Protein AF-A0A0H5D4N1-F1 (afdb_monomer_lite)

Radius of gyration: 40.57 Å; chains: 1; bounding box: 77×111×77 Å

Organism: NCBI:txid481446

Foldseek 3Di:
DDDDDDDDDDDDDDDDDDDDDDDDDDDPDVVPPVVPVVVVVVVVVVVVVVVVVVCVVVVPPPVPPPPPPVVQAQEWEEAEDVVVVVLCLCVQQQVVLCVVPVHHYHYDHNPDDTQKYKDQDPAADFQKDFPPGGIHIHGPNVPRRSSVSVSVQSLDPNNQVSQQPPQVVNHRGMHGGPPPPPVPVLPAQPAAQVLLLVLCCVQPLCAAQADPVSPVNHDPVDYHLLQLVVDPCSLVCLLCVCVDPPNVLAEDEPPPDDADDPVRHRPDHHRYYYSNSSSNNSNNSSPDHHDCPDDDDPDD

Secondary structure (DSSP, 8-state):
----------------------------SSSHHHHHHHHHHHHHHHHHHHHHHHHHHS---------------SEEEEE--HHHHHTSHHHHHHHHHHHHH--EEEEE-TTS--SEEEESSS-SEEEEE-SS-EEEEE-SSTT-HHHHHHHHHHTSHHHHHHHHT--GGG----BS-------------SS-HHHHHHHHHHHTTTTS--SSTTGGGS-TTS--HHHHTTSTTHHHHHHTGGGSTTGGGTEEETTTSPPPPTTS--SSS-EEE-HHHHHHHHHHHHHSPPP---S-----

Sequence (300 aa):
MLLGYLFVFSFGAAAAGPRSRLDEDVGGFLAFRMGLVCSLLRVRIRFLAVCAAVLLLAGGIVPGGPLRAEETPRLVRLAVPQALVDTGLLAYILPRFSLKTQIRVAVVPVDEAAEARLDGTAAGTPVFSDADTTWHLDLIAPDHAGAKRLRKWLTSDVGVRAIAAFAPAGVAMFRAPEVREAEVAELSWDGDADLGYSLSRVHCGRCHAVDEAGRMNSIGSTPSFFVLRTLSDWEGRFQAFYALKPHPAFTQIADVTAPFDEARPSPIVPVEMTLEELENIMAYVALLAPADLGAPLEQK

Structure (mmCIF, N/CA/C/O backbone):
data_AF-A0A0H5D4N1-F1
#
_entry.id   AF-A0A0H5D4N1-F1
#
loop_
_atom_site.group_PDB
_atom_site.id
_atom_site.type_symbol
_atom_site.label_atom_id
_atom_site.label_alt_id
_atom_site.label_comp_id
_atom_site.label_asym_id
_atom_site.label_entity_id
_atom_site.label_seq_id
_atom_site.pdbx_PDB_ins_code
_atom_site.Cartn_x
_atom_site.Cartn_y
_atom_site.Cartn_z
_atom_site.occupancy
_atom_site.B_iso_or_equiv
_atom_site.auth_seq_id
_atom_site.auth_comp_id
_atom_site.auth_asym_id
_atom_site.auth_atom_id
_atom_site.pdbx_PDB_model_num
ATOM 1 N N . MET A 1 1 ? 49.125 67.596 -26.595 1.00 34.22 1 MET A N 1
ATOM 2 C CA . MET A 1 1 ? 48.583 68.971 -26.607 1.00 34.22 1 MET A CA 1
ATOM 3 C C . MET A 1 1 ? 47.149 68.897 -26.107 1.00 34.22 1 MET A C 1
ATOM 5 O O . MET A 1 1 ? 46.390 68.176 -26.733 1.00 34.22 1 MET A O 1
ATOM 9 N N . LEU A 1 2 ? 46.855 69.613 -25.007 1.00 34.62 2 LEU A N 1
ATOM 10 C CA . LEU A 1 2 ? 45.551 69.826 -24.337 1.00 34.62 2 LEU A CA 1
ATOM 11 C C . LEU A 1 2 ? 44.824 68.581 -23.783 1.00 34.62 2 LEU A C 1
ATOM 13 O O . LEU A 1 2 ? 44.794 67.550 -24.429 1.00 34.62 2 LEU A O 1
ATOM 17 N N . LEU A 1 3 ? 44.126 68.595 -22.647 1.00 36.22 3 LEU A N 1
ATOM 18 C CA . LEU A 1 3 ? 44.038 69.416 -21.427 1.00 36.22 3 LEU A CA 1
ATOM 19 C C . LEU A 1 3 ? 42.989 68.673 -20.564 1.00 36.22 3 LEU A C 1
ATOM 21 O O . LEU A 1 3 ? 42.064 68.102 -21.137 1.00 36.22 3 LEU A O 1
ATOM 25 N N . GLY A 1 4 ? 43.062 68.704 -19.230 1.00 34.25 4 GLY A N 1
ATOM 26 C CA . GLY A 1 4 ? 41.920 68.265 -18.408 1.00 34.25 4 GLY A CA 1
ATOM 27 C C . GLY A 1 4 ? 42.275 67.722 -17.031 1.00 34.25 4 GLY A C 1
ATOM 28 O O . GLY A 1 4 ? 42.207 66.522 -16.799 1.00 34.25 4 GLY A O 1
ATOM 29 N N . TYR A 1 5 ? 42.651 68.622 -16.124 1.00 37.28 5 TYR A N 1
ATOM 30 C CA . TYR A 1 5 ? 42.795 68.374 -14.689 1.00 37.28 5 TYR A CA 1
ATOM 31 C C . TYR A 1 5 ? 41.413 68.208 -14.030 1.00 37.28 5 TYR A C 1
ATOM 33 O O . TYR A 1 5 ? 40.544 69.059 -14.215 1.00 37.28 5 TYR A O 1
ATOM 41 N N . LEU A 1 6 ? 41.234 67.164 -13.216 1.00 34.44 6 LEU A N 1
ATOM 42 C CA . LEU A 1 6 ? 40.072 66.977 -12.342 1.00 34.44 6 LEU A CA 1
ATOM 43 C C . LEU A 1 6 ? 40.533 66.306 -11.040 1.00 34.44 6 LEU A C 1
ATOM 45 O O . LEU A 1 6 ? 40.851 65.128 -11.059 1.00 34.44 6 LEU A O 1
ATOM 49 N N . PHE A 1 7 ? 40.596 67.032 -9.925 1.00 33.91 7 PHE A N 1
ATOM 50 C CA . PHE A 1 7 ? 40.743 66.494 -8.559 1.00 33.91 7 PHE A CA 1
ATOM 51 C C . PHE A 1 7 ? 40.236 67.597 -7.600 1.00 33.91 7 PHE A C 1
ATOM 53 O O . PHE A 1 7 ? 40.493 68.765 -7.866 1.00 33.91 7 PHE A O 1
ATOM 60 N N . VAL A 1 8 ? 39.558 67.387 -6.470 1.00 34.62 8 VAL A N 1
ATOM 61 C CA . VAL A 1 8 ? 38.937 66.233 -5.801 1.00 34.62 8 VAL A CA 1
ATOM 62 C C . VAL A 1 8 ? 38.300 66.785 -4.512 1.00 34.62 8 VAL A C 1
ATOM 64 O O . VAL A 1 8 ? 38.752 67.798 -3.991 1.00 34.62 8 VAL A O 1
ATOM 67 N N . PHE A 1 9 ? 37.265 66.085 -4.042 1.00 33.22 9 PHE A N 1
ATOM 68 C CA . PHE A 1 9 ? 36.728 65.947 -2.678 1.00 33.22 9 PHE A CA 1
ATOM 69 C C . PHE A 1 9 ? 36.654 67.132 -1.700 1.00 33.22 9 PHE A C 1
ATOM 71 O O . PHE A 1 9 ? 37.636 67.740 -1.288 1.00 33.22 9 PHE A O 1
ATOM 78 N N . SER A 1 10 ? 35.442 67.278 -1.162 1.00 31.69 10 SER A N 1
ATOM 79 C CA . SER A 1 10 ? 35.124 68.010 0.056 1.00 31.69 10 SER A CA 1
ATOM 80 C C . SER A 1 10 ? 34.700 67.014 1.141 1.00 31.69 10 SER A C 1
ATOM 82 O O . SER A 1 10 ? 33.745 66.269 0.945 1.00 31.69 10 SER A O 1
ATOM 84 N N . PHE A 1 11 ? 35.413 67.001 2.266 1.00 35.41 11 PHE A N 1
ATOM 85 C CA . PHE A 1 11 ? 34.886 66.676 3.594 1.00 35.41 11 PHE A CA 1
ATOM 86 C C . PHE A 1 11 ? 35.787 67.385 4.609 1.00 35.41 11 PHE A C 1
ATOM 88 O O . PHE A 1 11 ? 36.971 67.076 4.722 1.00 35.41 11 PHE A O 1
ATOM 95 N N . GLY A 1 12 ? 35.236 68.374 5.310 1.00 32.66 12 GLY A N 1
ATOM 96 C CA . GLY A 1 12 ? 35.945 69.163 6.311 1.00 32.66 12 GLY A CA 1
ATOM 97 C C . GLY A 1 12 ? 35.068 69.374 7.537 1.00 32.66 12 GLY A C 1
ATOM 98 O O . GLY A 1 12 ? 34.046 70.048 7.465 1.00 32.66 12 GLY A O 1
ATOM 99 N N . ALA A 1 13 ? 35.487 68.774 8.648 1.00 39.44 13 ALA A N 1
ATOM 100 C CA . ALA A 1 13 ? 35.006 69.040 9.996 1.00 39.44 13 ALA A CA 1
ATOM 101 C C . ALA A 1 13 ? 35.817 70.181 10.637 1.00 39.44 13 ALA A C 1
ATOM 103 O O . ALA A 1 13 ? 37.023 70.266 10.420 1.00 39.44 13 ALA A O 1
ATOM 104 N N . ALA A 1 14 ? 35.166 71.008 11.459 1.00 37.16 14 ALA A N 1
ATOM 105 C CA . ALA A 1 14 ? 35.746 71.922 12.457 1.00 37.16 14 ALA A CA 1
ATOM 106 C C . ALA A 1 14 ? 34.579 72.581 13.228 1.00 37.16 14 ALA A C 1
ATOM 108 O O . ALA A 1 14 ? 33.511 72.751 12.653 1.00 37.16 14 ALA A O 1
ATOM 109 N N . ALA A 1 15 ? 34.647 73.050 14.473 1.00 36.97 15 ALA A N 1
ATOM 110 C CA . ALA A 1 15 ? 35.559 72.927 15.609 1.00 36.97 15 ALA A CA 1
ATOM 111 C C . ALA A 1 15 ? 34.862 73.641 16.801 1.00 36.97 15 ALA A C 1
ATOM 113 O O . ALA A 1 15 ? 33.951 74.446 16.602 1.00 36.97 15 ALA A O 1
ATOM 114 N N . ALA A 1 16 ? 35.282 73.349 18.033 1.00 38.75 16 ALA A N 1
ATOM 115 C CA . ALA A 1 16 ? 34.773 73.940 19.276 1.00 38.75 16 ALA A CA 1
ATOM 116 C C . ALA A 1 16 ? 35.411 75.312 19.612 1.00 38.75 16 ALA A C 1
ATOM 118 O O . ALA A 1 16 ? 36.533 75.590 19.194 1.00 38.75 16 ALA A O 1
ATOM 119 N N . GLY A 1 17 ? 34.738 76.124 20.443 1.00 33.53 17 GLY A N 1
ATOM 120 C CA . GLY A 1 17 ? 35.254 77.369 21.043 1.00 33.53 17 GLY A CA 1
ATOM 121 C C . GLY A 1 17 ? 34.509 77.760 22.343 1.00 33.53 17 GLY A C 1
ATOM 122 O O . GLY A 1 17 ? 33.415 77.249 22.565 1.00 33.53 17 GLY A O 1
ATOM 123 N N . PRO A 1 18 ? 35.094 78.585 23.240 1.00 45.19 18 PRO A N 1
ATOM 124 C CA . PRO A 1 18 ? 35.248 78.246 24.666 1.00 45.19 18 PRO A CA 1
ATOM 125 C C . PRO A 1 18 ? 34.334 78.986 25.671 1.00 45.19 18 PRO A C 1
ATOM 127 O O . PRO A 1 18 ? 33.622 79.929 25.344 1.00 45.19 18 PRO A O 1
ATOM 130 N N . ARG A 1 19 ? 34.391 78.530 26.936 1.00 39.38 19 ARG A N 1
ATOM 131 C CA . ARG A 1 19 ? 33.689 79.046 28.132 1.00 39.38 19 ARG A CA 1
ATOM 132 C C . ARG A 1 19 ? 34.475 80.119 28.912 1.00 39.38 19 ARG A C 1
ATOM 134 O O . ARG A 1 19 ? 35.703 80.137 28.894 1.00 39.38 1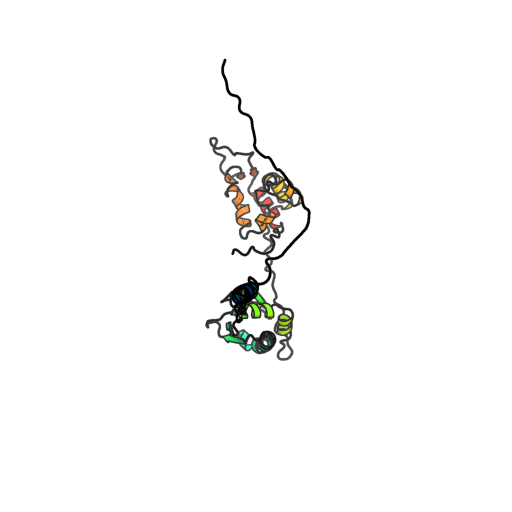9 ARG A O 1
ATOM 141 N N . SER A 1 20 ? 33.708 80.813 29.769 1.00 36.16 20 SER A N 1
ATOM 142 C CA . SER A 1 20 ? 34.037 81.724 30.895 1.00 36.16 20 SER A CA 1
ATOM 143 C C . SER A 1 20 ? 33.945 83.215 30.523 1.00 36.16 20 SER A C 1
ATOM 145 O O . SER A 1 20 ? 34.295 83.570 29.410 1.00 36.16 20 SER A O 1
ATOM 147 N N . ARG A 1 21 ? 33.431 84.139 31.350 1.00 36.34 21 ARG A N 1
ATOM 148 C CA . ARG A 1 21 ? 33.344 84.229 32.819 1.00 36.34 21 ARG A CA 1
ATOM 149 C C . ARG A 1 21 ? 32.339 85.360 33.195 1.00 36.34 21 ARG A C 1
ATOM 151 O O . ARG A 1 21 ? 32.462 86.414 32.593 1.00 36.34 21 ARG A O 1
ATOM 158 N N . LEU A 1 22 ? 31.439 85.096 34.162 1.00 36.28 22 LEU A N 1
ATOM 159 C CA . LEU A 1 22 ? 30.845 85.986 35.205 1.00 36.28 22 LEU A CA 1
ATOM 160 C C . LEU A 1 22 ? 30.238 87.337 34.756 1.00 36.28 22 LEU A C 1
ATOM 162 O O . LEU A 1 22 ? 30.932 88.164 34.186 1.00 36.28 22 LEU A O 1
ATOM 166 N N . ASP A 1 23 ? 28.923 87.535 34.860 1.00 32.16 23 ASP A N 1
ATOM 167 C CA . ASP A 1 23 ? 28.114 87.957 36.034 1.00 32.16 23 ASP A CA 1
ATOM 168 C C . ASP A 1 23 ? 27.741 89.440 35.925 1.00 32.16 23 ASP A C 1
ATOM 170 O O . ASP A 1 23 ? 28.394 90.208 35.228 1.00 32.16 23 ASP A O 1
ATOM 174 N N . GLU A 1 24 ? 26.687 89.773 36.664 1.00 38.81 24 GLU A N 1
ATOM 175 C CA . GLU A 1 24 ? 26.071 91.077 36.892 1.00 38.81 24 GLU A CA 1
ATOM 176 C C . GLU A 1 24 ? 25.114 91.593 35.805 1.00 38.81 24 GLU A C 1
ATOM 178 O O . GLU A 1 24 ? 25.418 91.655 34.620 1.00 38.81 24 GLU A O 1
ATOM 183 N N . ASP A 1 25 ? 23.948 92.136 36.120 1.00 43.59 25 ASP A N 1
ATOM 184 C CA . ASP A 1 25 ? 22.948 91.930 37.170 1.00 43.59 25 ASP A CA 1
ATOM 185 C C . ASP A 1 25 ? 21.839 92.955 36.842 1.00 43.59 25 ASP A C 1
ATOM 187 O O . ASP A 1 25 ? 22.036 93.889 36.066 1.00 43.59 25 ASP A O 1
ATOM 191 N N . VAL A 1 26 ? 20.677 92.834 37.484 1.00 44.59 26 VAL A N 1
ATOM 192 C CA . VAL A 1 26 ? 19.651 93.900 37.566 1.00 44.59 26 VAL A CA 1
ATOM 193 C C . VAL A 1 26 ? 18.763 94.114 36.323 1.00 44.59 26 VAL A C 1
ATOM 195 O O . VAL A 1 26 ? 18.692 95.177 35.715 1.00 44.59 26 VAL A O 1
ATOM 198 N N . GLY A 1 27 ? 17.943 93.108 36.020 1.00 40.53 27 GLY A N 1
ATOM 199 C CA . GLY A 1 27 ? 16.683 93.280 35.273 1.00 40.53 27 GLY A CA 1
ATOM 200 C C . GLY A 1 27 ? 15.548 92.366 35.755 1.00 40.53 27 GLY A C 1
ATOM 201 O O . GLY A 1 27 ? 14.462 92.331 35.172 1.00 40.53 27 GLY A O 1
ATOM 202 N N . GLY A 1 28 ? 15.791 91.594 36.819 1.00 50.59 28 GLY A N 1
ATOM 203 C CA . GLY A 1 28 ? 14.785 90.784 37.488 1.00 50.59 28 GLY A CA 1
ATOM 204 C C . GLY A 1 28 ? 13.869 91.683 38.304 1.00 50.59 28 GLY A C 1
ATOM 205 O O . GLY A 1 28 ? 14.340 92.372 39.190 1.00 50.59 28 GLY A O 1
ATOM 206 N N . PHE A 1 29 ? 12.583 91.712 37.960 1.00 47.38 29 PHE A N 1
ATOM 207 C CA . PHE A 1 29 ? 11.451 91.631 38.902 1.00 47.38 29 PHE A CA 1
ATOM 208 C C . PHE A 1 29 ? 10.102 91.836 38.190 1.00 47.38 29 PHE A C 1
ATOM 210 O O . PHE A 1 29 ? 9.078 91.383 38.698 1.00 47.38 29 PHE A O 1
ATOM 217 N N . LEU A 1 30 ? 10.069 92.404 36.974 1.00 47.22 30 LEU A N 1
ATOM 218 C CA . LEU A 1 30 ? 8.810 92.605 36.231 1.00 47.22 30 LEU A CA 1
ATOM 219 C C . LEU A 1 30 ? 8.430 91.471 35.259 1.00 47.22 30 LEU A C 1
ATOM 221 O O . LEU A 1 30 ? 7.252 91.299 34.955 1.00 47.22 30 LEU A O 1
ATOM 225 N N . ALA A 1 31 ? 9.375 90.632 34.824 1.00 47.53 31 ALA A N 1
ATOM 226 C CA . ALA A 1 31 ? 9.085 89.496 33.935 1.00 47.53 31 ALA A CA 1
ATOM 227 C C . ALA A 1 31 ? 8.486 88.268 34.661 1.00 47.53 31 ALA A C 1
ATOM 229 O O . ALA A 1 31 ? 7.994 87.335 34.024 1.00 47.53 31 ALA A O 1
ATOM 230 N N . PHE A 1 32 ? 8.488 88.258 35.999 1.00 48.56 32 PHE A N 1
ATOM 231 C CA . PHE A 1 32 ? 8.177 87.062 36.789 1.00 48.56 32 PHE A CA 1
ATOM 232 C C . PHE A 1 32 ? 6.669 86.804 36.983 1.00 48.56 32 PHE A C 1
ATOM 234 O O . PHE A 1 32 ? 6.262 85.663 37.193 1.00 48.56 32 PHE A O 1
ATOM 241 N N . ARG A 1 33 ? 5.798 87.819 36.848 1.00 50.44 33 ARG A N 1
ATOM 242 C CA . ARG A 1 33 ? 4.342 87.647 37.067 1.00 50.44 33 ARG A CA 1
ATOM 243 C C . ARG A 1 33 ? 3.530 87.259 35.820 1.00 50.44 33 ARG A C 1
ATOM 245 O O . ARG A 1 33 ? 2.409 86.789 35.980 1.00 50.44 33 ARG A O 1
ATOM 252 N N . MET A 1 34 ? 4.095 87.349 34.609 1.00 46.28 34 MET A N 1
ATOM 253 C CA . MET A 1 34 ? 3.446 86.897 33.358 1.00 46.28 34 MET A CA 1
ATOM 254 C C . MET A 1 34 ? 3.831 85.450 32.962 1.00 46.28 34 MET A C 1
ATOM 256 O O . MET A 1 34 ? 3.113 84.788 32.214 1.00 46.28 34 MET A O 1
ATOM 260 N N . GLY A 1 35 ? 4.943 84.919 33.491 1.00 50.44 35 GLY A N 1
ATOM 261 C CA . GLY A 1 35 ? 5.436 83.568 33.180 1.00 50.44 35 GLY A CA 1
ATOM 262 C C . GLY A 1 35 ? 4.648 82.425 33.836 1.00 50.44 35 GLY A C 1
ATOM 263 O O . GLY A 1 35 ? 4.548 81.338 33.264 1.00 50.44 35 GLY A O 1
ATOM 264 N N . LEU A 1 36 ? 4.034 82.657 35.002 1.00 49.75 36 LEU A N 1
ATOM 265 C CA . LEU A 1 36 ? 3.363 81.592 35.760 1.00 49.75 36 LEU A CA 1
ATOM 266 C C . LEU A 1 36 ? 2.030 81.154 35.119 1.00 49.75 36 LEU A C 1
ATOM 268 O O . LEU A 1 36 ? 1.717 79.965 35.083 1.00 49.75 36 LEU A O 1
ATOM 272 N N . VAL A 1 37 ? 1.276 82.093 34.537 1.00 53.41 37 VAL A N 1
ATOM 273 C CA . VAL A 1 37 ? -0.031 81.810 33.909 1.00 53.41 37 VAL A CA 1
ATOM 274 C C . VAL A 1 37 ? 0.132 81.112 32.549 1.00 53.41 37 VAL A C 1
ATOM 276 O O . VAL A 1 37 ? -0.641 80.216 32.215 1.00 53.41 37 VAL A O 1
ATOM 279 N N . CYS A 1 38 ? 1.193 81.423 31.794 1.00 46.31 38 CYS A N 1
ATOM 280 C CA . CYS A 1 38 ? 1.492 80.756 30.519 1.00 46.31 38 CYS A CA 1
ATOM 281 C C . CYS A 1 38 ? 2.129 79.356 30.711 1.00 46.31 38 CYS A C 1
ATOM 283 O O . CYS A 1 38 ? 1.959 78.468 29.872 1.00 46.31 38 CYS A O 1
ATOM 285 N N . SER A 1 39 ? 2.818 79.127 31.839 1.00 51.75 39 SER A N 1
ATOM 286 C CA . SER A 1 39 ? 3.405 77.827 32.204 1.00 51.75 39 SER A CA 1
ATOM 287 C C . SER A 1 39 ? 2.336 76.786 32.573 1.00 51.75 39 SER A C 1
ATOM 289 O O . SER A 1 39 ? 2.383 75.648 32.104 1.00 51.75 39 SER A O 1
ATOM 291 N N . LEU A 1 40 ? 1.290 77.183 33.306 1.00 49.00 40 LEU A N 1
ATOM 292 C CA . LEU A 1 40 ? 0.219 76.267 33.726 1.00 49.00 40 LEU A CA 1
ATOM 293 C C . LEU A 1 40 ? -0.682 75.797 32.565 1.00 49.00 40 LEU A C 1
ATOM 295 O O . LEU A 1 40 ? -1.187 74.672 32.600 1.00 49.00 40 LEU A O 1
ATOM 299 N N . LEU A 1 41 ? -0.828 76.596 31.500 1.00 51.66 41 LEU A N 1
ATOM 300 C CA . LEU A 1 41 ? -1.574 76.193 30.299 1.00 51.66 41 LEU A CA 1
ATOM 301 C C . LEU A 1 41 ? -0.780 75.202 29.421 1.00 51.66 41 LEU A C 1
ATOM 303 O O . LEU A 1 41 ? -1.347 74.251 28.884 1.00 51.66 41 LEU A O 1
ATOM 307 N N . ARG A 1 42 ? 0.549 75.368 29.322 1.00 51.06 42 ARG A N 1
ATOM 308 C CA . ARG A 1 42 ? 1.432 74.466 28.555 1.00 51.06 42 ARG A CA 1
ATOM 309 C C . ARG A 1 42 ? 1.648 73.113 29.240 1.00 51.06 42 ARG A C 1
ATOM 311 O O . ARG A 1 42 ? 1.807 72.111 28.546 1.00 51.06 42 ARG A O 1
ATOM 318 N N . VAL A 1 43 ? 1.612 73.058 30.575 1.00 51.25 43 VAL A N 1
ATOM 319 C CA . VAL A 1 43 ? 1.705 71.796 31.335 1.00 51.25 43 VAL A CA 1
ATOM 320 C C . VAL A 1 43 ? 0.439 70.950 31.168 1.00 51.25 43 VAL A C 1
ATOM 322 O O . VAL A 1 43 ? 0.552 69.749 30.940 1.00 51.25 43 VAL A O 1
ATOM 325 N N . ARG A 1 44 ? -0.761 71.554 31.174 1.00 51.88 44 ARG A N 1
ATOM 326 C CA . ARG A 1 44 ? -2.024 70.813 30.973 1.00 51.88 44 ARG A CA 1
ATOM 327 C C . ARG A 1 44 ? -2.169 70.226 29.563 1.00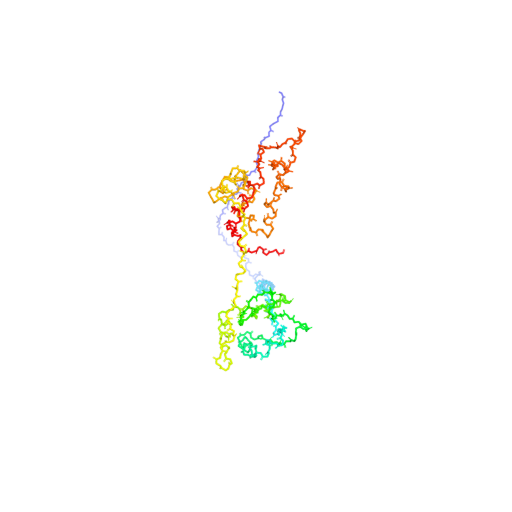 51.88 44 ARG A C 1
ATOM 329 O O . ARG A 1 44 ? -2.611 69.090 29.433 1.00 51.88 44 ARG A O 1
ATOM 336 N N . ILE A 1 45 ? -1.732 70.943 28.523 1.00 52.69 45 ILE A N 1
ATOM 337 C CA . ILE A 1 45 ? -1.773 70.455 27.129 1.00 52.69 45 ILE A CA 1
ATOM 338 C C . ILE A 1 45 ? -0.744 69.331 26.895 1.00 52.69 45 ILE A C 1
ATOM 340 O O . ILE A 1 45 ? -1.031 68.368 26.187 1.00 52.69 45 ILE A O 1
ATOM 344 N N . ARG A 1 46 ? 0.429 69.393 27.544 1.00 50.31 46 ARG A N 1
ATOM 345 C CA . ARG A 1 46 ? 1.434 68.316 27.494 1.00 50.31 46 ARG A CA 1
ATOM 346 C C . ARG A 1 46 ? 1.026 67.077 28.298 1.00 50.31 46 ARG A C 1
ATOM 348 O O . ARG A 1 46 ? 1.302 65.973 27.849 1.00 50.31 46 ARG A O 1
ATOM 355 N N . PHE A 1 47 ? 0.319 67.230 29.421 1.00 47.50 47 PHE A N 1
ATOM 356 C CA . PHE A 1 47 ? -0.216 66.091 30.181 1.00 47.50 47 PHE A CA 1
ATOM 357 C C . PHE A 1 47 ? -1.323 65.349 29.413 1.00 47.50 47 PHE A C 1
ATOM 359 O O . PHE A 1 47 ? -1.316 64.124 29.371 1.00 47.50 47 PHE A O 1
ATOM 366 N N . LEU A 1 48 ? -2.218 66.073 28.728 1.00 50.78 48 LEU A N 1
ATOM 367 C CA . LEU A 1 48 ? -3.253 65.472 27.872 1.00 50.78 48 LEU A CA 1
ATOM 368 C C . LEU A 1 48 ? -2.661 64.713 26.668 1.00 50.78 48 LEU A C 1
ATOM 370 O O . LEU A 1 48 ? -3.139 63.629 26.340 1.00 50.78 48 LEU A O 1
ATOM 374 N N . ALA A 1 49 ? -1.586 65.223 26.057 1.00 50.31 49 ALA A N 1
ATOM 375 C CA . ALA A 1 49 ? -0.894 64.540 24.959 1.00 50.31 49 ALA A CA 1
ATOM 376 C C . ALA A 1 49 ? -0.085 63.308 25.420 1.00 50.31 49 ALA A C 1
ATOM 378 O O . ALA A 1 49 ? -0.042 62.303 24.713 1.00 50.31 49 ALA A O 1
ATOM 379 N N . VAL A 1 50 ? 0.515 63.345 26.617 1.00 50.84 50 VAL A N 1
ATOM 380 C CA . VAL A 1 50 ? 1.239 62.195 27.194 1.00 50.84 50 VAL A CA 1
ATOM 381 C C . VAL A 1 50 ? 0.272 61.112 27.686 1.00 50.84 50 VAL A C 1
ATOM 383 O O . VAL A 1 50 ? 0.547 59.933 27.484 1.00 50.84 50 VAL A O 1
ATOM 386 N N . CYS A 1 51 ? -0.901 61.465 28.224 1.00 47.34 51 CYS A N 1
ATOM 387 C CA . CYS A 1 51 ? -1.940 60.479 28.537 1.00 47.34 51 CYS A CA 1
ATOM 388 C C . CYS A 1 51 ? -2.492 59.799 27.271 1.00 47.34 51 CYS A C 1
ATOM 390 O O . CYS A 1 51 ? -2.680 58.586 27.286 1.00 47.34 51 CYS A O 1
ATOM 392 N N . ALA A 1 52 ? -2.674 60.526 26.161 1.00 48.03 52 ALA A N 1
ATOM 393 C CA . ALA A 1 52 ? -3.089 59.931 24.886 1.00 48.03 52 ALA A CA 1
ATOM 394 C C . ALA A 1 52 ? -2.011 59.009 24.275 1.00 48.03 52 ALA A C 1
ATOM 396 O O . ALA A 1 52 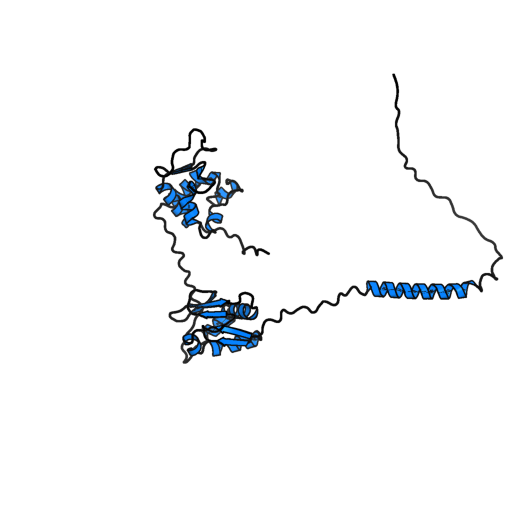? -2.343 57.957 23.735 1.00 48.03 52 ALA A O 1
ATOM 397 N N . ALA A 1 53 ? -0.722 59.341 24.414 1.00 48.50 53 ALA A N 1
ATOM 398 C CA . ALA A 1 53 ? 0.379 58.510 23.914 1.00 48.50 53 ALA A CA 1
ATOM 399 C C . ALA A 1 53 ? 0.673 57.276 24.795 1.00 48.50 53 ALA A C 1
ATOM 401 O O . ALA A 1 53 ? 1.012 56.220 24.267 1.00 48.50 53 ALA A O 1
ATOM 402 N N . VAL A 1 54 ? 0.488 57.358 26.118 1.00 48.81 54 VAL A N 1
ATOM 403 C CA . VAL A 1 54 ? 0.617 56.196 27.023 1.00 48.81 54 VAL A CA 1
ATOM 404 C C . VAL A 1 54 ? -0.598 55.263 26.916 1.00 48.81 54 VAL A C 1
ATOM 406 O O . VAL A 1 54 ? -0.433 54.048 26.985 1.00 48.81 54 VAL A O 1
ATOM 409 N N . LEU A 1 55 ? -1.797 55.783 26.624 1.00 46.62 55 LEU A N 1
ATOM 410 C CA . LEU A 1 55 ? -2.967 54.955 26.288 1.00 46.62 55 LEU A CA 1
ATOM 411 C C . LEU A 1 55 ? -2.846 54.260 24.916 1.00 46.62 55 LEU A C 1
ATOM 413 O O . LEU A 1 55 ? -3.411 53.186 24.736 1.00 46.62 55 LEU A O 1
ATOM 417 N N . LEU A 1 56 ? -2.063 54.806 23.979 1.00 48.69 56 LEU A N 1
ATOM 418 C CA . LEU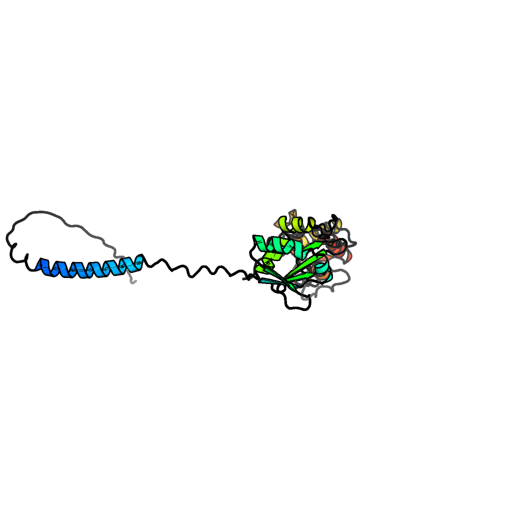 A 1 56 ? -1.784 54.184 22.673 1.00 48.69 56 LEU A CA 1
ATOM 419 C C . LEU A 1 56 ? -0.596 53.199 22.683 1.00 48.69 56 LEU A C 1
ATOM 421 O O . LEU A 1 56 ? -0.504 52.368 21.786 1.00 48.69 56 LEU A O 1
ATOM 425 N N . LEU A 1 57 ? 0.266 53.221 23.708 1.00 49.09 57 LEU A N 1
ATOM 426 C CA . LEU A 1 57 ? 1.361 52.249 23.901 1.00 49.09 57 LEU A CA 1
ATOM 427 C C . LEU A 1 57 ? 1.067 51.177 24.971 1.00 49.09 57 LEU A C 1
ATOM 429 O O . LEU A 1 57 ? 1.755 50.161 25.010 1.00 49.09 57 LEU A O 1
ATOM 433 N N . ALA A 1 58 ? 0.009 51.339 25.773 1.00 48.06 58 ALA A N 1
ATOM 434 C CA . ALA A 1 58 ? -0.581 50.273 26.596 1.00 48.06 58 ALA A CA 1
ATOM 435 C C . ALA A 1 58 ? -1.787 49.573 25.919 1.00 48.06 58 ALA A C 1
ATOM 437 O O . ALA A 1 58 ? -2.318 48.602 26.451 1.00 48.06 58 ALA A O 1
ATOM 438 N N . GLY A 1 59 ? -2.205 50.035 24.732 1.00 45.19 59 GLY A N 1
ATOM 439 C CA . GLY A 1 59 ? -3.329 49.495 23.950 1.00 45.19 59 GLY A CA 1
ATOM 440 C C . GLY A 1 59 ? -2.977 48.351 22.987 1.00 45.19 59 GLY A C 1
ATOM 441 O O . GLY A 1 59 ? -3.805 47.971 22.167 1.00 45.19 59 GLY A O 1
ATOM 442 N N . GLY A 1 60 ? -1.760 47.803 23.068 1.00 42.62 60 GLY A N 1
ATOM 443 C CA . GLY A 1 60 ? -1.283 46.698 22.225 1.00 42.62 60 GLY A CA 1
ATOM 444 C C . GLY A 1 60 ? -1.681 45.296 22.696 1.00 42.62 60 GLY A C 1
ATOM 445 O O . GLY A 1 60 ? -1.233 44.314 22.109 1.00 42.62 60 GLY A O 1
ATOM 446 N N . ILE A 1 61 ? -2.519 45.171 23.729 1.00 51.53 61 ILE A N 1
ATOM 447 C CA . ILE A 1 61 ? -3.239 43.919 23.968 1.00 51.53 61 ILE A CA 1
ATOM 448 C C . ILE A 1 61 ? -4.377 43.914 22.956 1.00 51.53 61 ILE A C 1
ATOM 450 O O . ILE A 1 61 ? -5.475 44.391 23.233 1.00 51.53 61 ILE A O 1
ATOM 454 N N . VAL A 1 62 ? -4.097 43.389 21.762 1.00 48.19 62 VAL A N 1
ATOM 455 C CA . VAL A 1 62 ? -5.148 42.812 20.924 1.00 48.19 62 VAL A CA 1
ATOM 456 C C . VAL A 1 62 ? -5.933 41.908 21.874 1.00 48.19 62 VAL A C 1
ATOM 458 O O . VAL A 1 62 ? -5.324 40.973 22.406 1.00 48.19 62 VAL A O 1
ATOM 461 N N . PRO A 1 63 ? -7.216 42.185 22.191 1.00 49.94 63 PRO A N 1
ATOM 462 C CA . PRO A 1 63 ? -8.011 41.203 22.898 1.00 49.94 63 PRO A CA 1
ATOM 463 C C . PRO A 1 63 ? -7.928 39.981 22.007 1.00 49.94 63 PRO A C 1
ATOM 465 O O . PRO A 1 63 ? -8.357 40.049 20.853 1.00 49.94 63 PRO A O 1
ATOM 468 N N . GLY A 1 64 ? -7.253 38.934 22.493 1.00 44.94 64 GLY A N 1
ATOM 469 C CA . GLY A 1 64 ? -7.204 37.664 21.804 1.00 44.94 64 GLY A CA 1
ATOM 470 C C . GLY A 1 64 ? -8.638 37.390 21.412 1.00 44.94 64 GLY A C 1
ATOM 471 O O . GLY A 1 64 ? -9.492 37.232 22.290 1.00 44.94 64 GLY A O 1
ATOM 472 N N . GLY A 1 65 ? -8.918 37.460 20.104 1.00 44.28 65 GLY A N 1
ATOM 473 C CA . GLY A 1 65 ? -10.195 37.006 19.583 1.00 44.28 65 GLY A CA 1
ATOM 474 C C . GLY A 1 65 ? -10.426 35.655 20.239 1.00 44.28 65 GLY A C 1
ATOM 475 O O . GLY A 1 65 ? -9.429 34.945 20.432 1.00 44.28 65 GLY A O 1
ATOM 476 N N . PRO A 1 66 ? -11.659 35.354 20.694 1.00 46.41 66 PRO A N 1
ATOM 477 C CA . PRO A 1 66 ? -11.910 34.149 21.467 1.00 46.41 66 PRO A CA 1
ATOM 478 C C . PRO A 1 66 ? -11.153 33.041 20.766 1.00 46.41 66 PRO A C 1
ATOM 480 O O . PRO A 1 66 ? -11.359 32.860 19.562 1.00 46.41 66 PRO A O 1
ATOM 483 N N . LEU A 1 67 ? -10.196 32.418 21.472 1.00 43.38 67 LEU A N 1
ATOM 484 C CA . LEU A 1 67 ? -9.619 31.167 21.018 1.00 43.38 67 LEU A CA 1
ATOM 485 C C . LEU A 1 67 ? -10.851 30.369 20.648 1.00 43.38 67 LEU A C 1
ATOM 487 O O . LEU A 1 67 ? -11.648 30.023 21.525 1.00 43.38 67 LEU A O 1
ATOM 491 N N . ARG A 1 68 ? -11.095 30.212 19.346 1.00 43.25 68 ARG A N 1
ATOM 492 C CA . ARG A 1 68 ? -12.110 29.298 18.890 1.00 43.25 68 ARG A CA 1
ATOM 493 C C . ARG A 1 68 ? -11.497 27.976 19.275 1.00 43.25 68 ARG A C 1
ATOM 495 O O . ARG A 1 68 ? -10.682 27.417 18.554 1.00 43.25 68 ARG A O 1
ATOM 502 N N . ALA A 1 69 ? -11.813 27.539 20.493 1.00 44.41 69 ALA A N 1
ATOM 503 C CA . ALA A 1 69 ? -11.992 26.140 20.739 1.00 44.41 69 ALA A CA 1
ATOM 504 C C . ALA A 1 69 ? -12.920 25.730 19.603 1.00 44.41 69 ALA A C 1
ATOM 506 O O . ALA A 1 69 ? -14.092 26.100 19.609 1.00 44.41 69 ALA A O 1
ATOM 507 N N . GLU A 1 70 ? -12.336 25.148 18.556 1.00 52.03 70 GLU A N 1
ATOM 508 C CA . GLU A 1 70 ? -13.040 24.295 17.617 1.00 52.03 70 GLU A CA 1
ATOM 509 C C . GLU A 1 70 ? -13.964 23.464 18.496 1.00 52.03 70 GLU A C 1
ATOM 511 O O . GLU A 1 70 ? -13.496 22.620 19.274 1.00 52.03 70 GLU A O 1
ATOM 516 N N . GLU A 1 71 ? -15.245 23.838 18.524 1.00 57.16 71 GLU A N 1
ATOM 517 C CA . GLU A 1 71 ? -16.212 23.166 19.364 1.00 57.16 71 GLU A CA 1
ATOM 518 C C . GLU A 1 71 ? -16.288 21.774 18.774 1.00 57.16 71 GLU A C 1
ATOM 520 O O . GLU A 1 71 ? -16.877 21.569 17.717 1.00 57.16 71 GLU A O 1
ATOM 525 N N . THR A 1 72 ? -15.570 20.838 19.400 1.00 61.03 72 THR A N 1
ATOM 526 C CA . THR A 1 72 ? -15.509 19.475 18.900 1.00 61.03 72 THR A CA 1
ATOM 527 C C . THR A 1 72 ? -16.954 19.009 18.842 1.00 61.03 72 THR A C 1
ATOM 529 O O . THR A 1 72 ? -17.601 19.006 19.898 1.00 61.03 72 THR A O 1
ATOM 532 N N . PRO A 1 73 ? -17.477 18.667 17.653 1.00 69.25 73 PRO A N 1
ATOM 533 C CA . PRO A 1 73 ? -18.870 18.303 17.521 1.00 69.25 73 PRO A CA 1
ATOM 534 C C . PRO A 1 73 ? -19.162 17.178 18.509 1.00 69.25 73 PRO A C 1
ATOM 536 O O . PRO A 1 73 ? -18.489 16.142 18.540 1.00 69.25 73 PRO A O 1
ATOM 539 N N . ARG A 1 74 ? -20.104 17.458 19.416 1.00 81.50 74 ARG A N 1
ATOM 540 C CA . ARG A 1 74 ? -20.339 16.635 20.610 1.00 81.50 74 ARG A CA 1
ATOM 541 C C . ARG A 1 74 ? -21.151 15.384 20.308 1.00 81.50 74 ARG A C 1
ATOM 543 O O . ARG A 1 74 ? -21.340 14.579 21.213 1.00 81.50 74 ARG A O 1
ATOM 550 N N . LEU A 1 75 ? -21.645 15.237 19.081 1.00 91.69 75 LEU A N 1
ATOM 551 C CA . LEU A 1 75 ? -22.412 14.091 18.622 1.00 91.69 75 LEU A CA 1
ATOM 552 C C . LEU A 1 75 ? -21.717 13.474 17.411 1.00 91.69 75 LEU A C 1
ATOM 554 O O . LEU A 1 75 ? -21.386 14.184 16.472 1.00 91.69 75 LEU A O 1
ATOM 558 N N . VAL A 1 76 ? -21.515 12.162 17.452 1.00 95.31 76 VAL A N 1
ATOM 559 C CA . VAL A 1 76 ? -21.058 11.342 16.328 1.00 95.31 76 VAL A CA 1
ATOM 560 C C . VAL A 1 76 ? -22.145 10.314 16.055 1.00 95.31 76 VAL A C 1
ATOM 562 O O . VAL A 1 76 ? -22.450 9.509 16.933 1.00 95.31 76 VAL A O 1
ATOM 565 N N . ARG A 1 77 ? -22.732 10.320 14.865 1.00 96.50 77 ARG A N 1
ATOM 566 C CA . ARG A 1 77 ? -23.557 9.225 14.361 1.00 96.50 77 ARG A CA 1
ATOM 567 C C . ARG A 1 77 ? -22.622 8.158 13.811 1.00 96.50 77 ARG A C 1
ATOM 569 O O . ARG A 1 77 ? -21.743 8.443 12.997 1.00 96.50 77 ARG A O 1
ATOM 576 N N . LEU A 1 78 ? -22.790 6.944 14.309 1.00 96.50 78 LEU A N 1
ATOM 577 C CA . LEU A 1 78 ? -22.009 5.778 13.938 1.00 96.50 78 LEU A CA 1
ATOM 578 C C . LEU A 1 78 ? -22.942 4.783 13.252 1.00 96.50 78 LEU A C 1
ATOM 580 O O . LEU A 1 78 ? -23.806 4.213 13.915 1.00 96.50 78 LEU A O 1
ATOM 584 N N . ALA A 1 79 ? -22.769 4.593 11.948 1.00 96.50 79 ALA A N 1
ATOM 585 C CA . ALA A 1 79 ? -23.471 3.576 11.175 1.00 96.50 79 ALA A CA 1
ATOM 586 C C . ALA A 1 79 ? -22.911 2.188 11.514 1.00 96.50 79 ALA A C 1
ATOM 588 O O . ALA A 1 79 ? -21.703 1.975 11.399 1.00 96.50 79 ALA A O 1
ATOM 589 N N . VAL A 1 80 ? -23.764 1.257 11.951 1.00 95.25 80 VAL A N 1
ATOM 590 C CA . VAL A 1 80 ? -23.337 -0.078 12.408 1.00 95.25 80 VAL A CA 1
ATOM 591 C C . VAL A 1 80 ? -24.307 -1.167 11.934 1.00 95.25 80 VAL A C 1
ATOM 593 O O . VAL A 1 80 ? -25.518 -0.992 12.083 1.00 95.25 80 VAL A O 1
ATOM 596 N N . PRO A 1 81 ? -23.823 -2.316 11.418 1.00 94.12 81 PRO A N 1
ATOM 597 C CA . PRO A 1 81 ? -24.656 -3.480 11.141 1.00 94.12 81 PRO A CA 1
ATOM 598 C C . PRO A 1 81 ? -25.384 -3.984 12.388 1.00 94.12 81 PRO A C 1
ATOM 600 O O . PRO A 1 81 ? -24.783 -4.120 13.456 1.00 94.12 81 PRO A O 1
ATOM 603 N N . GLN A 1 82 ? -26.659 -4.350 12.232 1.00 91.69 82 GLN A N 1
ATOM 604 C CA . GLN A 1 82 ? -27.497 -4.808 13.344 1.00 91.69 82 GLN A CA 1
ATOM 605 C C . GLN A 1 82 ? -26.883 -6.000 14.094 1.00 91.69 82 GLN A C 1
ATOM 607 O O . GLN A 1 82 ? -26.898 -6.019 15.319 1.00 91.69 82 GLN A O 1
ATOM 612 N N . ALA A 1 83 ? -26.234 -6.921 13.373 1.00 90.69 83 ALA A N 1
ATOM 613 C CA . ALA A 1 83 ? -25.544 -8.065 13.966 1.00 90.69 83 ALA A CA 1
ATOM 614 C C . ALA A 1 83 ? -24.511 -7.661 15.035 1.00 90.69 83 ALA A C 1
ATOM 616 O O . ALA A 1 83 ? -24.403 -8.333 16.055 1.00 90.69 83 ALA A O 1
ATOM 617 N N . LEU A 1 84 ? -23.789 -6.546 14.843 1.00 92.44 84 LEU A N 1
ATOM 618 C CA . LEU A 1 84 ? -22.841 -6.041 15.838 1.00 92.44 84 LEU A CA 1
ATOM 619 C C . LEU A 1 84 ? -23.548 -5.312 16.986 1.00 92.44 84 LEU A C 1
ATOM 621 O O . LEU A 1 84 ? -23.121 -5.418 18.136 1.00 92.44 84 LEU A O 1
ATOM 625 N N . VAL A 1 85 ? -24.634 -4.590 16.701 1.00 94.12 85 VAL A N 1
ATOM 626 C CA . VAL A 1 85 ? -25.453 -3.933 17.733 1.00 94.12 85 VAL A CA 1
ATOM 627 C C . VAL A 1 85 ? -26.013 -4.966 18.713 1.00 94.12 85 VAL A C 1
ATOM 629 O O . VAL A 1 85 ? -25.910 -4.775 19.927 1.00 94.12 85 VAL A O 1
ATOM 632 N N . ASP A 1 86 ? -26.507 -6.089 18.192 1.00 93.62 86 ASP A N 1
ATOM 633 C CA . ASP A 1 86 ? -27.120 -7.172 18.965 1.00 93.62 86 ASP A CA 1
ATOM 634 C C . ASP A 1 86 ? -26.130 -7.873 19.910 1.00 93.62 86 ASP A C 1
ATOM 636 O O . ASP A 1 86 ? -26.537 -8.426 20.931 1.00 93.62 86 ASP A O 1
ATOM 640 N N . THR A 1 87 ? -24.820 -7.790 19.642 1.00 93.06 87 THR A N 1
ATOM 641 C CA . THR A 1 87 ? -23.793 -8.319 20.561 1.00 93.06 87 THR A CA 1
ATOM 642 C C . THR A 1 87 ? -23.747 -7.575 21.894 1.00 93.06 87 THR A C 1
ATOM 644 O O . THR A 1 87 ? -23.232 -8.105 22.873 1.00 93.06 87 THR A O 1
ATOM 647 N N . GLY A 1 88 ? -24.240 -6.332 21.949 1.00 94.50 88 GLY A N 1
ATOM 648 C CA . GLY A 1 88 ? -24.161 -5.473 23.130 1.00 94.50 88 GLY A CA 1
ATOM 649 C C . GLY A 1 88 ? -22.792 -4.820 23.365 1.00 94.50 88 GLY A C 1
ATOM 650 O O . GLY A 1 88 ? -22.660 -4.023 24.299 1.00 94.50 88 GLY A O 1
ATOM 651 N N . LEU A 1 89 ? -21.786 -5.074 22.514 1.00 95.38 89 LEU A N 1
ATOM 652 C CA . LEU A 1 89 ? -20.445 -4.493 22.653 1.00 95.38 89 LEU A CA 1
ATOM 653 C C . LEU A 1 89 ? -20.490 -2.960 22.701 1.00 95.38 89 LEU A C 1
ATOM 655 O O . LEU A 1 89 ? -19.884 -2.339 23.575 1.00 95.38 89 LEU A O 1
ATOM 659 N N . LEU A 1 90 ? -21.230 -2.334 21.782 1.00 95.81 90 LEU A N 1
ATOM 660 C CA . LEU A 1 90 ? -21.300 -0.874 21.685 1.00 95.81 90 LEU A CA 1
ATOM 661 C C . LEU A 1 90 ? -21.952 -0.243 22.917 1.00 95.81 90 LEU A C 1
ATOM 663 O O . LEU A 1 90 ? -21.444 0.749 23.442 1.00 95.81 90 LEU A O 1
ATOM 667 N N . ALA A 1 91 ? -23.013 -0.861 23.440 1.00 95.50 91 ALA A N 1
ATOM 668 C CA . ALA A 1 91 ? -23.639 -0.431 24.688 1.00 95.50 91 ALA A CA 1
ATOM 669 C C . ALA A 1 91 ? -22.666 -0.516 25.879 1.00 95.50 91 ALA A C 1
ATOM 671 O O . ALA A 1 91 ? -22.742 0.293 26.803 1.00 95.50 91 ALA A O 1
ATOM 672 N N . TYR A 1 92 ? -21.715 -1.452 25.841 1.00 95.12 92 TYR A N 1
ATOM 673 C CA . TYR A 1 92 ? -20.684 -1.601 26.859 1.00 95.12 92 TYR A CA 1
ATOM 674 C C . TYR A 1 92 ? -19.545 -0.574 26.722 1.00 95.12 92 TYR A C 1
ATOM 676 O O . TYR A 1 92 ? -19.141 0.040 27.716 1.00 95.12 92 TYR A O 1
ATOM 684 N N . ILE A 1 93 ? -18.998 -0.354 25.524 1.00 95.56 93 ILE A N 1
ATOM 685 C CA . ILE A 1 93 ? -17.782 0.464 25.353 1.00 95.56 93 ILE A CA 1
ATOM 686 C C . ILE A 1 93 ? -18.059 1.966 25.206 1.00 95.56 93 ILE A C 1
ATOM 688 O O . ILE A 1 93 ? -17.282 2.781 25.715 1.00 95.56 93 ILE A O 1
ATOM 692 N N . LEU A 1 94 ? -19.167 2.359 24.568 1.00 95.81 94 LEU A N 1
ATOM 693 C CA . LEU A 1 94 ? -19.447 3.767 24.266 1.00 95.81 94 LEU A CA 1
ATOM 694 C C . LEU A 1 94 ? -19.610 4.648 25.518 1.00 95.81 94 LEU A C 1
ATOM 696 O O . LEU A 1 94 ? -19.048 5.745 25.522 1.00 95.81 94 LEU A O 1
ATOM 700 N N . PRO A 1 95 ? -20.247 4.205 26.624 1.00 95.06 95 PRO A N 1
ATOM 701 C CA . PRO A 1 95 ? -20.304 5.006 27.849 1.00 95.06 95 PRO A CA 1
ATOM 702 C C . PRO A 1 95 ? -18.920 5.370 28.406 1.00 95.06 95 PRO A C 1
ATOM 704 O O . PRO A 1 95 ? -18.721 6.477 28.908 1.00 95.06 95 PRO A O 1
ATOM 707 N N . ARG A 1 96 ? -17.936 4.469 28.279 1.00 94.06 96 ARG A N 1
ATOM 708 C CA . ARG A 1 96 ? -16.555 4.697 28.742 1.00 94.06 96 ARG A CA 1
ATOM 709 C C . ARG A 1 96 ? -15.842 5.734 27.882 1.00 94.06 96 ARG A C 1
ATOM 711 O O . ARG A 1 96 ? -15.160 6.611 28.416 1.00 94.06 96 ARG A O 1
ATOM 718 N N . PHE A 1 97 ? -16.030 5.654 26.567 1.00 94.25 97 PHE A N 1
ATOM 719 C CA . PHE A 1 97 ? -15.551 6.668 25.634 1.00 94.25 97 PHE A CA 1
ATOM 720 C C . PHE A 1 97 ? -16.163 8.038 25.952 1.00 94.25 97 PHE A C 1
ATOM 722 O O . PHE A 1 97 ? -15.430 9.013 26.153 1.00 94.25 97 PHE A O 1
ATOM 729 N N . SER A 1 98 ? -17.492 8.111 26.061 1.00 93.81 98 SER A N 1
ATOM 730 C CA . SER A 1 98 ? -18.217 9.361 26.297 1.00 93.81 98 SER A CA 1
ATOM 731 C C . SER A 1 98 ? -17.863 10.010 27.631 1.00 93.81 98 SER A C 1
ATOM 733 O O . SER A 1 98 ? -17.724 11.230 27.687 1.00 93.81 98 SER A O 1
ATOM 735 N N . LEU A 1 99 ? -17.639 9.225 28.689 1.00 91.62 99 LEU A N 1
ATOM 736 C CA . LEU A 1 99 ? -17.275 9.754 30.005 1.00 91.62 99 LEU A CA 1
ATOM 737 C C . LEU A 1 99 ? -15.971 10.564 29.959 1.00 91.62 99 LEU A C 1
ATOM 739 O O . LEU A 1 99 ? -15.918 11.687 30.463 1.00 91.62 99 LEU A O 1
ATOM 743 N N . LYS A 1 100 ? -14.926 10.022 29.322 1.00 87.62 100 LYS A N 1
ATOM 744 C CA . LYS A 1 100 ? -13.604 10.665 29.273 1.00 87.62 100 LYS A CA 1
ATOM 745 C C . LYS A 1 100 ? -13.514 11.775 28.225 1.00 87.62 100 LYS A C 1
ATOM 747 O O . LYS A 1 100 ? -12.714 12.693 28.379 1.00 87.62 100 LYS A O 1
ATOM 752 N N . THR A 1 101 ? -14.290 11.681 27.149 1.00 88.75 101 THR A N 1
ATOM 753 C CA . THR A 1 101 ? -14.152 12.581 25.993 1.00 88.75 101 THR A CA 1
ATOM 754 C C . THR A 1 101 ? -15.248 13.633 25.884 1.00 88.75 101 THR A C 1
ATOM 756 O O . THR A 1 101 ? -15.084 14.579 25.117 1.00 88.75 101 THR A O 1
ATOM 759 N N . GLN A 1 102 ? -16.346 13.480 26.633 1.00 90.44 102 GLN A N 1
ATOM 760 C CA . GLN A 1 102 ? -17.557 14.304 26.542 1.00 90.44 102 GLN A CA 1
ATOM 761 C C . GLN A 1 102 ? -18.209 14.302 25.143 1.00 90.44 102 GLN A C 1
ATOM 763 O O . GLN A 1 102 ? -19.031 15.165 24.837 1.00 90.44 102 GLN A O 1
ATOM 768 N N . ILE A 1 103 ? -17.872 13.320 24.298 1.00 94.00 103 ILE A N 1
ATOM 769 C CA . ILE A 1 103 ? -18.466 13.109 22.972 1.00 94.00 103 ILE A CA 1
ATOM 770 C C . ILE A 1 103 ? -19.514 12.007 23.082 1.00 94.00 103 ILE A C 1
ATOM 772 O O . ILE A 1 103 ? -19.228 10.904 23.550 1.00 94.00 103 ILE A O 1
ATOM 776 N N . ARG A 1 104 ? -20.735 12.293 22.639 1.00 93.50 104 ARG A N 1
ATOM 777 C CA . ARG A 1 104 ? -21.822 11.323 22.525 1.00 93.50 104 ARG A CA 1
ATOM 778 C C . ARG A 1 104 ? -21.727 10.605 21.189 1.00 93.50 104 ARG A C 1
ATOM 780 O O . ARG A 1 104 ? -21.482 11.234 20.163 1.00 93.50 104 ARG A O 1
ATOM 787 N N . VAL A 1 105 ? -21.966 9.302 21.212 1.00 95.81 105 VAL A N 1
ATOM 788 C CA . VAL A 1 105 ? -22.051 8.482 20.005 1.00 95.81 105 VAL A CA 1
ATOM 789 C C . VAL A 1 105 ? -23.476 7.954 19.898 1.00 95.81 105 VAL A C 1
ATOM 791 O O . VAL A 1 105 ? -23.955 7.303 20.824 1.00 95.81 105 VAL A O 1
ATOM 794 N N . ALA A 1 106 ? -24.157 8.276 18.803 1.00 95.50 106 ALA A N 1
ATOM 795 C CA . ALA A 1 106 ? -25.460 7.728 18.458 1.00 95.50 106 ALA A CA 1
ATOM 796 C C . ALA A 1 106 ? -25.257 6.615 17.431 1.00 95.50 106 ALA A C 1
ATOM 798 O O . ALA A 1 106 ? -24.748 6.865 16.343 1.00 95.50 106 ALA A O 1
ATOM 799 N N . VAL A 1 107 ? -25.631 5.390 17.785 1.00 95.81 107 VAL A N 1
ATOM 800 C CA . VAL A 1 107 ? -25.610 4.267 16.844 1.00 95.81 107 VAL A CA 1
ATOM 801 C C . VAL A 1 107 ? -26.819 4.395 15.924 1.00 95.81 107 VAL A C 1
ATOM 803 O O . VAL A 1 107 ? -27.936 4.564 16.413 1.00 95.81 107 VAL A O 1
ATOM 806 N N . VAL A 1 108 ? -26.585 4.342 14.616 1.00 95.25 108 VAL A N 1
ATOM 807 C CA . VAL A 1 108 ? -27.619 4.405 13.580 1.00 95.25 108 VAL A CA 1
ATOM 808 C C . VAL A 1 108 ? -27.500 3.205 12.629 1.00 95.25 108 VAL A C 1
ATOM 810 O O . VAL A 1 108 ? -26.413 2.629 12.508 1.00 95.25 108 VAL A O 1
ATOM 813 N N . PRO A 1 109 ? -28.596 2.810 11.965 1.00 91.56 109 PRO A N 1
ATOM 814 C CA . PRO A 1 109 ? -28.574 1.849 10.866 1.00 91.56 109 PRO A CA 1
ATOM 815 C C . PRO A 1 109 ? -27.583 2.222 9.751 1.00 91.56 109 PRO A C 1
ATOM 817 O O . PRO A 1 109 ? -27.256 3.392 9.552 1.00 91.56 109 PRO A O 1
ATOM 820 N N . VAL A 1 110 ? -27.097 1.217 9.014 1.00 88.50 110 VAL A N 1
ATOM 821 C CA . VAL A 1 110 ? -26.068 1.385 7.965 1.00 88.50 110 VAL A CA 1
ATOM 822 C C . VAL A 1 110 ? -26.512 2.218 6.759 1.00 88.50 110 VAL A C 1
ATOM 824 O O . VAL A 1 110 ? -25.667 2.722 6.024 1.00 88.50 110 VAL A O 1
ATOM 827 N N . ASP A 1 111 ? -27.817 2.345 6.544 1.00 86.44 111 ASP A N 1
ATOM 828 C CA . ASP A 1 111 ? -28.457 3.113 5.476 1.00 86.44 111 ASP A CA 1
ATOM 829 C C . ASP A 1 111 ? -28.728 4.578 5.859 1.00 86.44 111 ASP A C 1
ATOM 831 O O . ASP A 1 111 ? -29.071 5.394 5.001 1.00 86.44 111 ASP A O 1
ATOM 835 N N . GLU A 1 112 ? -28.529 4.950 7.125 1.00 89.62 112 GLU A N 1
ATOM 836 C CA . GLU A 1 112 ? -28.652 6.330 7.577 1.00 89.62 112 GLU A CA 1
ATOM 837 C C . GLU A 1 112 ? -27.351 7.129 7.406 1.00 89.62 112 GLU A C 1
ATOM 839 O O . GLU A 1 112 ? -26.239 6.620 7.542 1.00 89.62 112 GLU A O 1
ATOM 844 N N . ALA A 1 113 ? -27.486 8.439 7.173 1.00 89.94 113 ALA A N 1
ATOM 845 C CA . ALA A 1 113 ? -26.341 9.345 7.125 1.00 89.94 113 ALA A CA 1
ATOM 846 C C . ALA A 1 113 ? -25.587 9.358 8.469 1.00 89.94 113 ALA A C 1
ATOM 848 O O . ALA A 1 113 ? -26.181 9.623 9.516 1.00 89.94 113 ALA A O 1
ATOM 849 N N . ALA A 1 114 ? -24.276 9.128 8.435 1.00 94.06 114 ALA A N 1
ATOM 850 C CA . ALA A 1 114 ? -23.428 9.042 9.619 1.00 94.06 114 ALA A CA 1
ATOM 851 C C . ALA A 1 114 ? -22.056 9.686 9.380 1.00 94.06 114 ALA A C 1
ATOM 853 O O . ALA A 1 114 ? -21.605 9.793 8.242 1.00 94.06 114 ALA A O 1
ATOM 854 N N . GLU A 1 115 ? -21.368 10.096 10.448 1.00 94.94 115 GLU A N 1
ATOM 855 C CA . GLU A 1 115 ? -20.012 10.654 10.351 1.00 94.94 115 GLU A CA 1
ATOM 856 C C . GLU A 1 115 ? -18.929 9.567 10.349 1.00 94.94 115 GLU A C 1
ATOM 858 O O . GLU A 1 115 ? -17.814 9.797 9.875 1.00 94.94 115 GLU A O 1
ATOM 863 N N . ALA A 1 116 ? -19.252 8.382 10.866 1.00 94.19 116 ALA A N 1
ATOM 864 C CA . ALA A 1 116 ? -18.405 7.200 10.813 1.00 94.19 116 ALA A CA 1
ATOM 865 C C . ALA A 1 116 ? -19.247 5.943 10.589 1.00 94.19 116 ALA A C 1
ATOM 867 O O . ALA A 1 116 ? -20.422 5.897 10.956 1.00 94.19 116 ALA A O 1
ATOM 868 N N . ARG A 1 117 ? -18.622 4.906 10.039 1.00 95.50 117 ARG A N 1
ATOM 869 C CA . ARG A 1 117 ? -19.216 3.587 9.832 1.00 95.50 117 ARG A CA 1
ATOM 870 C C . ARG A 1 117 ? -18.306 2.525 10.427 1.00 95.50 117 ARG A C 1
ATOM 872 O O . ARG A 1 117 ? -17.095 2.594 10.253 1.00 95.50 117 ARG A O 1
ATOM 879 N N . LEU A 1 118 ? -18.890 1.581 11.151 1.00 93.88 118 LEU A N 1
ATOM 880 C CA . LEU A 1 118 ? -18.203 0.423 11.706 1.00 93.88 118 LEU A CA 1
ATOM 881 C C . LEU A 1 118 ? -18.770 -0.824 11.041 1.00 93.88 118 LEU A C 1
ATOM 883 O O . LEU A 1 118 ? -19.928 -1.154 11.278 1.00 93.88 118 LEU A O 1
ATOM 887 N N . ASP A 1 119 ? -17.981 -1.508 10.225 1.00 91.56 119 ASP A N 1
ATOM 888 C CA . ASP A 1 119 ? -18.427 -2.698 9.505 1.00 91.56 119 ASP A CA 1
ATOM 889 C C . ASP A 1 119 ? -17.316 -3.754 9.392 1.00 91.56 119 ASP A C 1
ATOM 891 O O . ASP A 1 119 ? -16.175 -3.532 9.790 1.00 91.56 119 ASP A O 1
ATOM 895 N N . GLY A 1 120 ? -17.684 -4.951 8.933 1.00 85.25 120 GLY A N 1
ATOM 896 C CA . GLY A 1 120 ? -16.748 -6.052 8.690 1.00 85.25 120 GLY A CA 1
ATOM 897 C C . GLY A 1 120 ? -16.111 -6.018 7.299 1.00 85.25 120 GLY A C 1
ATOM 898 O O . GLY A 1 120 ? -15.462 -6.984 6.906 1.00 85.25 120 GLY A O 1
ATOM 899 N N . THR A 1 121 ? -16.332 -4.957 6.518 1.00 74.88 121 THR A N 1
ATOM 900 C CA . THR A 1 121 ? -15.658 -4.789 5.229 1.00 74.88 121 THR A CA 1
ATOM 901 C C . THR A 1 121 ? -14.261 -4.232 5.483 1.00 74.88 121 THR A C 1
ATOM 903 O O . THR A 1 121 ? -14.027 -3.551 6.476 1.00 74.88 121 THR A O 1
ATOM 906 N N . ALA A 1 122 ? -13.297 -4.511 4.606 1.00 75.69 122 ALA A N 1
ATOM 907 C CA . ALA A 1 122 ? -11.917 -4.035 4.762 1.00 75.69 122 ALA A CA 1
ATOM 908 C C . ALA A 1 122 ? -11.752 -2.514 4.509 1.00 75.69 122 ALA A C 1
ATOM 910 O O . ALA A 1 122 ? -10.685 -2.058 4.100 1.00 75.69 122 ALA A O 1
ATOM 911 N N . ALA A 1 123 ? -12.811 -1.718 4.696 1.00 80.06 123 ALA A N 1
ATOM 912 C CA . ALA A 1 123 ? -12.820 -0.281 4.468 1.00 80.06 123 ALA A CA 1
ATOM 913 C C . ALA A 1 123 ? -12.535 0.481 5.771 1.00 80.06 123 ALA A C 1
ATOM 915 O O . ALA A 1 123 ? -13.293 0.413 6.735 1.00 80.06 123 ALA A O 1
ATOM 916 N N . GLY A 1 124 ? -11.454 1.262 5.788 1.00 87.31 124 GLY A N 1
ATOM 917 C CA . GLY A 1 124 ? -11.089 2.106 6.926 1.00 87.31 124 GLY A CA 1
ATOM 918 C C . GLY A 1 124 ? -10.070 1.463 7.868 1.00 87.31 124 GLY A C 1
ATOM 919 O O . GLY A 1 124 ? -9.252 0.640 7.470 1.00 87.31 124 GLY A O 1
ATOM 920 N N . THR A 1 125 ? -10.048 1.905 9.126 1.00 91.00 125 THR A N 1
ATOM 921 C CA . THR A 1 125 ? -9.030 1.487 10.104 1.00 91.00 125 THR A CA 1
ATOM 922 C C . THR A 1 125 ? -9.503 0.269 10.901 1.00 91.00 125 THR A C 1
ATOM 924 O O . THR A 1 125 ? -10.559 0.372 11.526 1.00 91.00 125 THR A O 1
ATOM 927 N N . PRO A 1 126 ? -8.744 -0.842 10.966 1.00 92.44 126 PRO A N 1
ATOM 928 C CA . PRO A 1 126 ? -9.111 -1.993 11.789 1.00 92.44 126 PRO A CA 1
ATOM 929 C C . PRO A 1 126 ? -9.104 -1.611 13.273 1.00 92.44 126 PRO A C 1
ATOM 931 O O . PRO A 1 126 ? -8.155 -0.993 13.763 1.00 92.44 126 PRO A O 1
ATOM 934 N N . VAL A 1 127 ? -10.171 -1.954 13.996 1.00 94.06 127 VAL A N 1
ATOM 935 C CA . VAL A 1 127 ? -10.356 -1.551 15.402 1.00 94.06 127 VAL A CA 1
ATOM 936 C C . VAL A 1 127 ? -10.440 -2.725 16.374 1.00 94.06 127 VAL A C 1
ATOM 938 O O . VAL A 1 127 ? -9.983 -2.586 17.505 1.00 94.06 127 VAL A O 1
ATOM 941 N N . PHE A 1 128 ? -10.996 -3.865 15.964 1.00 94.12 128 PHE A N 1
ATOM 942 C CA . PHE A 1 128 ? -11.048 -5.105 16.749 1.00 94.12 128 PHE A CA 1
ATOM 943 C C . PHE A 1 128 ? -11.459 -6.282 15.860 1.00 94.12 128 PHE A C 1
ATOM 945 O O . PHE A 1 128 ? -11.933 -6.076 14.745 1.00 94.12 128 PHE A O 1
ATOM 952 N N . SER A 1 129 ? -11.317 -7.505 16.366 1.00 93.56 129 SER A N 1
ATOM 953 C CA . SER A 1 129 ? -11.774 -8.718 15.678 1.00 93.56 129 SER A CA 1
ATOM 954 C C . SER A 1 129 ? -12.650 -9.571 16.586 1.00 93.56 129 SER A C 1
ATOM 956 O O . SER A 1 129 ? -12.456 -9.579 17.804 1.00 93.56 129 SER A O 1
ATOM 958 N N . ASP A 1 130 ? -13.604 -10.282 15.995 1.00 90.94 130 ASP A N 1
ATOM 959 C CA . ASP A 1 130 ? -14.260 -11.436 16.615 1.00 90.94 130 ASP A CA 1
ATOM 960 C C . ASP A 1 130 ? -13.631 -12.747 16.100 1.00 90.94 130 ASP A C 1
ATOM 962 O O . ASP A 1 130 ? -12.449 -12.768 15.748 1.00 90.94 130 ASP A O 1
ATOM 966 N N . ALA A 1 131 ? -14.366 -13.862 16.132 1.00 86.50 131 ALA A N 1
ATOM 967 C CA . ALA A 1 131 ? -13.870 -15.149 15.655 1.00 86.50 131 ALA A CA 1
ATOM 968 C C . ALA A 1 131 ? -13.600 -15.173 14.140 1.00 86.50 131 ALA A C 1
ATOM 970 O O . ALA A 1 131 ? -12.609 -15.776 13.731 1.00 86.50 131 ALA A O 1
ATOM 971 N N . ASP A 1 132 ? -14.435 -14.497 13.346 1.00 85.44 132 ASP A N 1
ATOM 972 C CA . ASP A 1 132 ? -14.491 -14.649 11.886 1.00 85.44 132 ASP A CA 1
ATOM 973 C C . ASP A 1 132 ? -14.277 -13.322 11.133 1.00 85.44 132 ASP A C 1
ATOM 975 O O . ASP A 1 132 ? -13.961 -13.317 9.942 1.00 85.44 132 ASP A O 1
ATOM 979 N N . THR A 1 133 ? -14.439 -12.185 11.814 1.00 89.19 133 THR A N 1
ATOM 980 C CA . THR A 1 133 ? -14.502 -10.852 11.207 1.00 89.19 133 THR A CA 1
ATOM 981 C C . THR A 1 133 ? -13.556 -9.875 11.900 1.00 89.19 133 THR A C 1
ATOM 983 O O . THR A 1 133 ? -13.603 -9.684 13.118 1.00 89.19 133 THR A O 1
ATOM 986 N N . THR A 1 134 ? -12.730 -9.183 11.109 1.00 91.62 134 THR A N 1
ATOM 987 C CA . THR A 1 134 ? -12.032 -7.966 11.550 1.00 91.62 134 THR A CA 1
ATOM 988 C C . THR A 1 134 ? -12.906 -6.760 11.231 1.00 91.62 134 THR A C 1
ATOM 990 O O . THR A 1 134 ? -13.238 -6.501 10.075 1.00 91.62 134 THR A O 1
ATOM 993 N N . TRP A 1 135 ? -13.273 -6.018 12.269 1.00 94.06 135 TRP A N 1
ATOM 994 C CA . TRP A 1 135 ? -14.128 -4.845 12.180 1.00 94.06 135 TRP A CA 1
ATOM 995 C C . TRP A 1 135 ? -13.293 -3.595 11.923 1.00 94.06 135 TRP A C 1
ATOM 997 O O . TRP A 1 135 ? -12.299 -3.336 12.613 1.00 94.06 135 TRP A O 1
ATOM 1007 N N . HIS A 1 136 ? -13.726 -2.802 10.950 1.00 93.75 136 HIS A N 1
ATOM 1008 C CA . HIS A 1 136 ? -13.065 -1.585 10.510 1.00 93.75 136 HIS A CA 1
ATOM 1009 C C . HIS A 1 136 ? -13.952 -0.373 10.763 1.00 93.75 136 HIS A C 1
ATOM 1011 O O . HIS A 1 136 ? -15.168 -0.415 10.584 1.00 93.75 136 HIS A O 1
ATOM 1017 N N . LEU A 1 137 ? -13.325 0.718 11.200 1.00 94.75 137 LEU A N 1
ATOM 1018 C CA . LEU A 1 137 ? -13.959 2.016 11.336 1.00 94.75 137 LEU A CA 1
ATOM 1019 C C . LEU A 1 137 ? -13.547 2.922 10.173 1.00 94.75 137 LEU A C 1
ATOM 1021 O O . LEU A 1 137 ? -12.404 3.393 10.103 1.00 94.75 137 LEU A O 1
ATOM 1025 N N . ASP A 1 138 ? -14.510 3.214 9.313 1.00 94.31 138 ASP A N 1
ATOM 1026 C CA . ASP A 1 138 ? -14.411 4.160 8.211 1.00 94.31 138 ASP A CA 1
ATOM 1027 C C . ASP A 1 138 ? -14.943 5.541 8.630 1.00 94.31 138 ASP A C 1
ATOM 1029 O O . ASP A 1 138 ? -15.967 5.657 9.312 1.00 94.31 138 ASP A O 1
ATOM 1033 N N . LEU A 1 139 ? -14.242 6.609 8.244 1.00 94.38 139 LEU A N 1
ATOM 1034 C CA . LEU A 1 139 ? -14.658 7.984 8.529 1.00 94.38 139 LEU A CA 1
ATOM 1035 C C . LEU A 1 139 ? -15.325 8.579 7.288 1.00 94.38 139 LEU A C 1
ATOM 1037 O O . LEU A 1 139 ? -14.648 9.153 6.439 1.00 94.38 139 LEU A O 1
ATOM 1041 N N . ILE A 1 140 ? -16.657 8.500 7.228 1.00 93.38 140 ILE A N 1
ATOM 1042 C CA . ILE A 1 140 ? -17.466 9.098 6.150 1.00 93.38 140 ILE A CA 1
ATOM 1043 C C . ILE A 1 140 ? -17.258 10.618 6.104 1.00 93.38 140 ILE A C 1
ATOM 1045 O O . ILE A 1 140 ? -17.130 11.206 5.032 1.00 93.38 140 ILE A O 1
ATOM 1049 N N . ALA A 1 141 ? -17.196 11.256 7.276 1.00 91.12 141 ALA A N 1
ATOM 1050 C CA . ALA A 1 141 ? -16.834 12.659 7.423 1.00 91.12 141 ALA A CA 1
ATOM 1051 C C . ALA A 1 141 ? -15.404 12.746 7.986 1.00 91.12 141 ALA A C 1
ATOM 1053 O O . ALA A 1 141 ? -15.235 12.825 9.211 1.00 91.12 141 ALA A O 1
ATOM 1054 N N . PRO A 1 142 ? -14.359 12.724 7.132 1.00 87.12 142 PRO A N 1
ATOM 1055 C CA . PRO A 1 142 ? -12.979 12.593 7.581 1.00 87.12 142 PRO A CA 1
ATOM 1056 C C . PRO A 1 142 ? -12.566 13.727 8.508 1.00 87.12 142 PRO A C 1
ATOM 1058 O O . PRO A 1 142 ? -11.786 13.463 9.410 1.00 87.12 142 PRO A O 1
ATOM 1061 N N . ASP A 1 143 ? -13.124 14.935 8.367 1.00 88.44 143 ASP A N 1
ATOM 1062 C CA . ASP A 1 143 ? -12.807 16.102 9.199 1.00 88.44 143 ASP A CA 1
ATOM 1063 C C . ASP A 1 143 ? -13.578 16.207 10.512 1.00 88.44 143 ASP A C 1
ATOM 1065 O O . ASP A 1 143 ? -13.249 17.037 11.361 1.00 88.44 143 ASP A O 1
ATOM 1069 N N . HIS A 1 144 ? -14.538 15.316 10.756 1.00 91.25 144 HIS A N 1
ATOM 1070 C CA . HIS A 1 144 ? -15.334 15.355 11.971 1.00 91.25 144 HIS A CA 1
ATOM 1071 C C . HIS A 1 144 ? -14.486 15.001 13.205 1.00 91.25 144 HIS A C 1
ATOM 1073 O O . HIS A 1 144 ? -14.169 13.836 13.473 1.00 91.25 144 HIS A O 1
ATOM 1079 N N . ALA A 1 145 ? -14.121 16.008 14.004 1.00 91.56 145 ALA A N 1
ATOM 1080 C CA . ALA A 1 145 ? -13.182 15.838 15.116 1.00 91.56 145 ALA A CA 1
ATOM 1081 C C . ALA A 1 145 ? -13.657 14.823 16.175 1.00 91.56 145 ALA A C 1
ATOM 1083 O O . ALA A 1 145 ? -12.836 14.117 16.771 1.00 91.56 145 ALA A O 1
ATOM 1084 N N . GLY A 1 146 ? -14.974 14.689 16.379 1.00 92.69 146 GLY A N 1
ATOM 1085 C CA . GLY A 1 146 ? -15.541 13.661 17.253 1.00 92.69 146 GLY A CA 1
ATOM 1086 C C . GLY A 1 146 ? -15.302 12.238 16.733 1.00 92.69 146 GLY A C 1
ATOM 1087 O O . GLY A 1 146 ? -14.947 11.347 17.505 1.00 92.69 146 GLY A O 1
ATOM 1088 N N . ALA A 1 147 ? -15.405 12.044 15.416 1.00 93.81 147 ALA A N 1
ATOM 1089 C CA . ALA A 1 147 ? -15.218 10.749 14.769 1.00 93.81 147 ALA A CA 1
ATOM 1090 C C . ALA A 1 147 ? -13.728 10.358 14.739 1.00 93.81 147 ALA A C 1
ATOM 1092 O O . ALA A 1 147 ? -13.371 9.235 15.105 1.00 93.81 147 ALA A O 1
ATOM 1093 N N . LYS A 1 148 ? -12.831 11.324 14.464 1.00 94.50 148 LYS A N 1
ATOM 1094 C CA . LYS A 1 148 ? -11.369 11.155 14.617 1.00 94.50 148 LYS A CA 1
ATOM 1095 C C . LYS A 1 148 ? -10.998 10.696 16.036 1.00 94.50 148 LYS A C 1
ATOM 1097 O O . LYS A 1 148 ? -10.164 9.804 16.206 1.00 94.50 148 LYS A O 1
ATOM 1102 N N . ARG A 1 149 ? -11.614 11.293 17.067 1.00 94.25 149 ARG A N 1
ATOM 1103 C CA . ARG A 1 149 ? -11.383 10.927 18.477 1.00 94.25 149 ARG A CA 1
ATOM 1104 C C . ARG A 1 149 ? -11.923 9.543 18.823 1.00 94.25 149 ARG A C 1
ATOM 1106 O O . ARG A 1 149 ? -11.243 8.830 19.557 1.00 94.25 149 ARG A O 1
ATOM 1113 N N . LEU A 1 150 ? -13.091 9.165 18.303 1.00 95.62 150 LEU A N 1
ATOM 1114 C CA . LEU A 1 150 ? -13.644 7.819 18.478 1.00 95.62 150 LEU A CA 1
ATOM 1115 C C . LEU A 1 150 ? -12.691 6.763 17.909 1.00 95.62 150 LEU A C 1
ATOM 1117 O O . LEU A 1 150 ? -12.295 5.859 18.642 1.00 95.62 150 LEU A O 1
ATOM 1121 N N . ARG A 1 151 ? -12.234 6.942 16.662 1.00 95.44 151 ARG A N 1
ATOM 1122 C CA . ARG A 1 151 ? -11.230 6.068 16.036 1.00 95.44 151 ARG A CA 1
ATOM 1123 C C . ARG A 1 151 ? -9.985 5.929 16.902 1.00 95.44 151 ARG A C 1
ATOM 1125 O O . ARG A 1 151 ? -9.596 4.824 17.258 1.00 95.44 151 ARG A O 1
ATOM 1132 N N . LYS A 1 152 ? -9.403 7.068 17.296 1.00 95.50 152 LYS A N 1
ATOM 1133 C CA . LYS A 1 152 ? -8.193 7.112 18.126 1.00 95.50 152 LYS A CA 1
ATOM 1134 C C . LYS A 1 152 ? -8.373 6.387 19.460 1.00 95.50 152 LYS A C 1
ATOM 1136 O O . LYS A 1 152 ? -7.422 5.811 19.975 1.00 95.50 152 LYS A O 1
ATOM 1141 N N . TRP A 1 153 ? -9.561 6.460 20.055 1.00 95.44 153 TRP A N 1
ATOM 1142 C CA . TRP A 1 153 ? -9.838 5.768 21.307 1.00 95.44 153 TRP A CA 1
ATOM 1143 C C . TRP A 1 153 ? -9.954 4.258 21.105 1.00 95.44 153 TRP A C 1
ATOM 1145 O O . TRP A 1 153 ? -9.331 3.521 21.868 1.00 95.44 153 TRP A O 1
ATOM 1155 N N . LEU A 1 154 ? -10.684 3.808 20.078 1.00 95.31 154 LEU A N 1
ATOM 1156 C CA . LEU A 1 154 ? -10.861 2.385 19.766 1.00 95.31 154 LEU A CA 1
ATOM 1157 C C . LEU A 1 154 ? -9.522 1.682 19.504 1.00 95.31 154 LEU A C 1
ATOM 1159 O O . LEU A 1 154 ? -9.321 0.578 19.993 1.00 95.31 154 LEU A O 1
ATOM 1163 N N . THR A 1 155 ? -8.581 2.356 18.838 1.00 94.12 155 THR A N 1
ATOM 1164 C CA . THR A 1 155 ? -7.236 1.825 18.556 1.00 94.12 155 THR A CA 1
ATOM 1165 C C . THR A 1 155 ? -6.219 2.064 19.680 1.00 94.12 155 THR A C 1
ATOM 1167 O O . THR A 1 155 ? -5.041 1.767 19.514 1.00 94.12 155 THR A O 1
ATOM 1170 N N . SER A 1 156 ? -6.619 2.658 20.808 1.00 93.81 156 SER A N 1
ATOM 1171 C CA . SER A 1 156 ? -5.720 2.878 21.951 1.00 93.81 156 SER A CA 1
ATOM 1172 C C . SER A 1 156 ? -5.713 1.681 22.897 1.00 93.81 156 SER A C 1
ATOM 1174 O O . SER A 1 156 ? -6.722 0.991 23.016 1.00 93.81 156 SER A O 1
ATOM 1176 N N . ASP A 1 157 ? -4.653 1.520 23.692 1.00 91.88 157 ASP A N 1
ATOM 1177 C CA . ASP A 1 157 ? -4.570 0.509 24.758 1.00 91.88 157 ASP A CA 1
ATOM 1178 C C . ASP A 1 157 ? -5.814 0.442 25.653 1.00 91.88 157 ASP A C 1
ATOM 1180 O O . ASP A 1 157 ? -6.235 -0.625 26.093 1.00 91.88 157 ASP A O 1
ATOM 1184 N N . VAL A 1 158 ? -6.402 1.600 25.970 1.00 92.19 158 VAL A N 1
ATOM 1185 C CA . VAL A 1 158 ? -7.600 1.677 26.815 1.00 92.19 158 VAL A CA 1
ATOM 1186 C C . VAL A 1 158 ? -8.827 1.153 26.072 1.00 92.19 158 VAL A C 1
ATOM 1188 O O . VAL A 1 158 ? -9.616 0.429 26.673 1.00 92.19 158 VAL A O 1
ATOM 1191 N N . GLY A 1 159 ? -8.986 1.508 24.794 1.00 92.81 159 GLY A N 1
ATOM 1192 C CA . GLY A 1 159 ? -10.086 1.029 23.956 1.00 92.81 159 GLY A CA 1
ATOM 1193 C C . GLY A 1 159 ? -9.981 -0.468 23.691 1.00 92.81 159 GLY A C 1
ATOM 1194 O O . GLY A 1 159 ? -10.921 -1.199 23.986 1.00 92.81 159 GLY A O 1
ATOM 1195 N N . VAL A 1 160 ? -8.808 -0.935 23.262 1.00 93.06 160 VAL A N 1
ATOM 1196 C CA . VAL A 1 160 ? -8.534 -2.353 22.991 1.00 93.06 160 VAL A CA 1
ATOM 1197 C C . VAL A 1 160 ? -8.773 -3.209 24.235 1.00 93.06 160 VAL A C 1
ATOM 1199 O O . VAL A 1 160 ? -9.484 -4.208 24.162 1.00 93.06 160 VAL A O 1
ATOM 1202 N N . ARG A 1 161 ? -8.274 -2.798 25.411 1.00 92.88 161 ARG A N 1
ATOM 1203 C CA . ARG A 1 161 ? -8.557 -3.520 26.665 1.00 92.88 161 ARG A CA 1
ATOM 1204 C C . ARG A 1 161 ? -10.035 -3.496 27.041 1.00 92.88 161 ARG A C 1
ATOM 1206 O O . ARG A 1 161 ? -10.530 -4.484 27.571 1.00 92.88 161 ARG A O 1
ATOM 1213 N N . ALA A 1 162 ? -10.741 -2.390 26.802 1.00 93.50 162 ALA A N 1
ATOM 1214 C CA . ALA A 1 162 ? -12.173 -2.318 27.076 1.00 93.50 162 ALA A CA 1
ATOM 1215 C C . ALA A 1 162 ? -12.965 -3.275 26.176 1.00 93.50 162 ALA A C 1
ATOM 1217 O O . ALA A 1 162 ? -13.867 -3.942 26.669 1.00 93.50 162 ALA A O 1
ATOM 1218 N N . ILE A 1 163 ? -12.606 -3.374 24.896 1.00 94.94 163 ILE A N 1
ATOM 1219 C CA . ILE A 1 163 ? -13.219 -4.305 23.944 1.00 94.94 163 ILE A CA 1
ATOM 1220 C C . ILE A 1 163 ? -12.917 -5.754 24.345 1.00 94.94 163 ILE A C 1
ATOM 1222 O O . ILE A 1 163 ? -13.842 -6.544 24.493 1.00 94.94 163 ILE A O 1
ATOM 1226 N N . ALA A 1 164 ? -11.652 -6.080 24.624 1.00 92.88 164 ALA A N 1
ATOM 1227 C CA . ALA A 1 164 ? -11.243 -7.426 25.039 1.00 92.88 164 ALA A CA 1
ATOM 1228 C C . ALA A 1 164 ? -11.861 -7.870 26.379 1.00 92.88 164 ALA A C 1
ATOM 1230 O O . ALA A 1 164 ? -12.058 -9.057 26.620 1.00 92.88 164 ALA A O 1
ATOM 1231 N N . ALA A 1 165 ? -12.191 -6.921 27.260 1.00 93.56 165 ALA A N 1
ATOM 1232 C CA . ALA A 1 165 ? -12.876 -7.191 28.522 1.00 93.56 165 ALA A CA 1
ATOM 1233 C C . ALA A 1 165 ? -14.391 -7.420 28.366 1.00 93.56 165 ALA A C 1
ATOM 1235 O O . ALA A 1 165 ? -15.067 -7.692 29.361 1.00 93.56 165 ALA A O 1
ATOM 1236 N N . PHE A 1 166 ? -14.955 -7.266 27.163 1.00 95.00 166 PHE A N 1
ATOM 1237 C CA . PHE A 1 166 ? -16.356 -7.579 26.915 1.00 95.00 166 PHE A CA 1
ATOM 1238 C C . PHE A 1 166 ? -16.551 -9.098 26.846 1.00 95.00 166 PHE A C 1
ATOM 1240 O O . PHE A 1 166 ? -16.267 -9.740 25.834 1.00 95.00 166 PHE A O 1
ATOM 1247 N N . ALA A 1 167 ? -17.035 -9.658 27.955 1.00 93.25 167 ALA A N 1
ATOM 1248 C CA . ALA A 1 167 ? -17.244 -11.090 28.119 1.00 93.25 167 ALA A CA 1
ATOM 1249 C C . ALA A 1 167 ? -18.660 -11.401 28.642 1.00 93.25 167 ALA A C 1
ATOM 1251 O O . ALA A 1 167 ? -18.823 -11.765 29.815 1.00 93.25 167 ALA A O 1
ATOM 1252 N N . PRO A 1 168 ? -19.715 -11.218 27.823 1.00 89.06 168 PRO A N 1
ATOM 1253 C CA . PRO A 1 168 ? -21.059 -11.639 28.206 1.00 89.06 168 PRO A CA 1
ATOM 1254 C C . PRO A 1 168 ? -21.061 -13.149 28.491 1.00 89.06 168 PRO A C 1
ATOM 1256 O O . PRO A 1 168 ? -20.404 -13.929 27.806 1.00 89.06 168 PRO A O 1
ATOM 1259 N N . ALA A 1 169 ? -21.747 -13.557 29.562 1.00 86.88 169 ALA A N 1
ATOM 1260 C CA . ALA A 1 169 ? -21.720 -14.932 30.080 1.00 86.88 169 ALA A CA 1
ATOM 1261 C C . ALA A 1 169 ? -20.307 -15.485 30.401 1.00 86.88 169 ALA A C 1
ATOM 1263 O O . ALA A 1 169 ? -20.125 -16.696 30.495 1.00 86.88 169 ALA A O 1
ATOM 1264 N N . GLY A 1 170 ? -19.311 -14.611 30.600 1.00 86.12 170 GLY A N 1
ATOM 1265 C CA . GLY A 1 170 ? -17.940 -14.997 30.946 1.00 86.12 170 GLY A CA 1
ATOM 1266 C C . GLY A 1 170 ? -17.067 -15.419 29.761 1.00 86.12 170 GLY A C 1
ATOM 1267 O O . GLY A 1 170 ? -15.929 -15.828 29.980 1.00 86.12 170 GLY A O 1
ATOM 1268 N N . VAL A 1 171 ? -17.556 -15.300 28.522 1.00 87.12 171 VAL A N 1
ATOM 1269 C CA . VAL A 1 171 ? -16.811 -15.664 27.307 1.00 87.12 171 VAL A CA 1
ATOM 1270 C C . VAL A 1 171 ? -16.386 -14.403 26.564 1.00 87.12 171 VAL A C 1
ATOM 1272 O O . VAL A 1 171 ? -17.236 -13.624 26.140 1.00 87.12 171 VAL A O 1
ATOM 1275 N N . ALA A 1 172 ? -15.078 -14.197 26.394 1.00 88.56 172 ALA A N 1
ATOM 1276 C CA . ALA A 1 172 ? -14.554 -13.079 25.612 1.00 88.56 172 ALA A CA 1
ATOM 1277 C C . ALA A 1 172 ? -14.908 -13.258 24.127 1.00 88.56 172 ALA A C 1
ATOM 1279 O O . ALA A 1 172 ? -14.520 -14.250 23.513 1.00 88.56 172 ALA A O 1
ATOM 1280 N N . MET A 1 173 ? -15.648 -12.301 23.565 1.00 90.56 173 MET A N 1
ATOM 1281 C CA . MET A 1 173 ? -16.122 -12.362 22.173 1.00 90.56 173 MET A CA 1
ATOM 1282 C C . MET A 1 173 ? -15.236 -11.592 21.193 1.00 90.56 173 MET A C 1
ATOM 1284 O O . MET A 1 173 ? -15.217 -11.909 20.009 1.00 90.56 173 MET A O 1
ATOM 1288 N N . PHE A 1 174 ? -14.502 -10.592 21.683 1.00 93.44 174 PHE A N 1
ATOM 1289 C CA . PHE A 1 174 ? -13.704 -9.699 20.851 1.00 93.44 174 PHE A CA 1
ATOM 1290 C C . PHE A 1 174 ? -12.267 -9.628 21.346 1.00 93.44 174 PHE A C 1
ATOM 1292 O O . PHE A 1 174 ? -11.989 -9.749 22.540 1.00 93.44 174 PHE A O 1
ATOM 1299 N N . ARG A 1 175 ? -11.349 -9.396 20.416 1.00 91.69 175 ARG A N 1
ATOM 1300 C CA . ARG A 1 175 ? -9.915 -9.271 20.661 1.00 91.69 175 ARG A CA 1
ATOM 1301 C C . ARG A 1 175 ? -9.340 -8.073 19.914 1.00 91.69 175 ARG A C 1
ATOM 1303 O O . ARG A 1 175 ? -10.030 -7.425 19.124 1.00 91.69 175 ARG A O 1
ATOM 1310 N N . ALA A 1 176 ? -8.080 -7.754 20.214 1.00 88.62 176 ALA A N 1
ATOM 1311 C CA . ALA A 1 176 ? -7.316 -6.793 19.423 1.00 88.62 176 ALA A CA 1
ATOM 1312 C C . ALA A 1 176 ? -7.430 -7.156 17.934 1.00 88.62 176 ALA A C 1
ATOM 1314 O O . ALA A 1 176 ? -7.542 -8.348 17.631 1.00 88.62 176 ALA A O 1
ATOM 1315 N N . PRO A 1 177 ? -7.452 -6.163 17.028 1.00 85.88 177 PRO A N 1
ATOM 1316 C CA . PRO A 1 177 ? -7.635 -6.443 15.618 1.00 85.88 177 PRO A CA 1
ATOM 1317 C C . PRO A 1 177 ? -6.558 -7.422 15.169 1.00 85.88 177 PRO A C 1
ATOM 1319 O O . PRO A 1 177 ? -5.364 -7.144 15.288 1.00 85.88 177 PRO A O 1
ATOM 1322 N N . GLU A 1 178 ? -6.994 -8.558 14.638 1.00 76.06 178 GLU A N 1
ATOM 1323 C CA . GLU A 1 178 ? -6.168 -9.354 13.753 1.00 76.06 178 GLU A CA 1
ATOM 1324 C C . GLU A 1 178 ? -6.049 -8.547 12.472 1.00 76.06 178 GLU A C 1
ATOM 1326 O O . GLU A 1 178 ? -6.784 -8.727 11.496 1.00 76.06 178 GLU A O 1
ATOM 1331 N N . VAL A 1 179 ? -5.104 -7.610 12.501 1.00 62.16 179 VAL A N 1
ATOM 1332 C CA . VAL A 1 179 ? -4.395 -7.238 11.294 1.00 62.16 179 VAL A CA 1
ATOM 1333 C C . VAL A 1 179 ? -3.660 -8.515 10.923 1.00 62.16 179 VAL A C 1
ATOM 1335 O O . VAL A 1 179 ? -2.524 -8.738 11.329 1.00 62.16 179 VAL A O 1
ATOM 1338 N N . ARG A 1 180 ? -4.344 -9.401 10.187 1.00 51.44 180 ARG A N 1
ATOM 1339 C CA . ARG A 1 180 ? -3.626 -10.171 9.189 1.00 51.44 180 ARG A CA 1
ATOM 1340 C C . ARG A 1 180 ? -2.913 -9.081 8.415 1.00 51.44 180 ARG A C 1
ATOM 1342 O O . ARG A 1 180 ? -3.572 -8.311 7.714 1.00 51.44 180 ARG A O 1
ATOM 1349 N N . GLU A 1 181 ? -1.602 -8.949 8.628 1.00 46.28 181 GLU A N 1
ATOM 1350 C CA . GLU A 1 181 ? -0.743 -8.574 7.521 1.00 46.28 181 GLU A CA 1
ATOM 1351 C C . GLU A 1 181 ? -1.338 -9.382 6.383 1.00 46.28 181 GLU A C 1
ATOM 1353 O O . GLU A 1 181 ? -1.364 -10.616 6.430 1.00 46.28 181 GLU A O 1
ATOM 1358 N N . ALA A 1 182 ? -2.006 -8.690 5.454 1.00 41.00 182 ALA A N 1
ATOM 1359 C CA . ALA A 1 182 ? -2.044 -9.213 4.120 1.00 41.00 182 ALA A CA 1
ATOM 1360 C C . ALA A 1 182 ? -0.574 -9.504 3.910 1.00 41.00 182 ALA A C 1
ATOM 1362 O O . ALA A 1 182 ? 0.230 -8.569 3.918 1.00 41.00 182 ALA A O 1
ATOM 1363 N N . GLU A 1 183 ? -0.234 -10.791 3.968 1.00 39.94 183 GLU A N 1
ATOM 1364 C CA . GLU A 1 183 ? 0.967 -11.320 3.383 1.00 39.94 183 GLU A CA 1
ATOM 1365 C C . GLU A 1 183 ? 0.993 -10.548 2.079 1.00 39.94 183 GLU A C 1
ATOM 1367 O O . GLU A 1 183 ? 0.089 -10.688 1.245 1.00 39.94 183 GLU A O 1
ATOM 1372 N N . VAL A 1 184 ? 1.854 -9.523 2.034 1.00 45.25 184 VAL A N 1
ATOM 1373 C CA . VAL A 1 184 ? 2.201 -8.869 0.792 1.00 45.25 184 VAL A CA 1
ATOM 1374 C C . VAL A 1 184 ? 2.661 -10.087 0.061 1.00 45.25 184 VAL A C 1
ATOM 1376 O O . VAL A 1 184 ? 3.697 -10.606 0.471 1.00 45.25 184 VAL A O 1
ATOM 1379 N N . ALA A 1 185 ? 1.797 -10.646 -0.800 1.00 39.78 185 ALA A N 1
ATOM 1380 C CA . ALA A 1 185 ? 2.097 -11.864 -1.518 1.00 39.78 185 ALA A CA 1
ATOM 1381 C C . ALA A 1 185 ? 3.507 -11.598 -1.985 1.00 39.78 185 ALA A C 1
ATOM 1383 O O . ALA A 1 185 ? 3.696 -10.576 -2.661 1.00 39.78 185 ALA A O 1
ATOM 1384 N N . GLU A 1 186 ? 4.487 -12.317 -1.418 1.00 51.25 186 GLU A N 1
ATOM 1385 C CA . GLU A 1 186 ? 5.873 -12.044 -1.747 1.00 51.25 186 GLU A CA 1
ATOM 1386 C C . GLU A 1 186 ? 5.837 -12.171 -3.253 1.00 51.25 186 GLU A C 1
ATOM 1388 O O . GLU A 1 186 ? 5.440 -13.220 -3.763 1.00 51.25 186 GLU A O 1
ATOM 1393 N N . LEU A 1 187 ? 6.008 -11.044 -3.949 1.00 55.72 187 LEU A N 1
ATOM 1394 C CA . LEU A 1 187 ? 5.927 -11.015 -5.395 1.00 55.72 187 LEU A CA 1
ATOM 1395 C C . LEU A 1 187 ? 7.154 -11.808 -5.810 1.00 55.72 187 LEU A C 1
ATOM 1397 O O . LEU A 1 187 ? 8.253 -11.266 -5.902 1.00 55.72 187 LEU A O 1
ATOM 1401 N N . SER A 1 188 ? 6.979 -13.121 -5.897 1.00 67.44 188 SER A N 1
ATOM 1402 C CA . SER A 1 188 ? 8.025 -14.067 -6.190 1.00 67.44 188 SER A CA 1
ATOM 1403 C C . SER A 1 188 ? 8.091 -14.117 -7.697 1.00 67.44 188 SER A C 1
ATOM 1405 O O . SER A 1 188 ? 7.187 -14.628 -8.360 1.00 67.44 188 SER A O 1
ATOM 1407 N N . TRP A 1 189 ? 9.135 -13.508 -8.228 1.00 83.00 189 TRP A N 1
ATOM 1408 C CA . TRP A 1 189 ? 9.537 -13.729 -9.602 1.00 83.00 189 TRP A CA 1
ATOM 1409 C C . TRP A 1 189 ? 10.299 -15.047 -9.653 1.00 83.00 189 TRP A C 1
ATOM 1411 O O . TRP A 1 189 ? 11.062 -15.344 -8.734 1.00 83.00 189 TRP A O 1
ATOM 1421 N N . ASP A 1 190 ? 10.116 -15.808 -10.727 1.00 87.25 190 ASP A N 1
ATOM 1422 C CA . ASP A 1 190 ? 10.787 -17.101 -10.908 1.00 87.25 190 ASP A CA 1
ATOM 1423 C C . ASP A 1 190 ? 12.293 -16.948 -11.227 1.00 87.25 190 ASP A C 1
ATOM 1425 O O . ASP A 1 190 ? 13.024 -17.936 -11.293 1.00 87.25 190 ASP A O 1
ATOM 1429 N N . GLY A 1 191 ? 12.764 -15.710 -11.415 1.00 89.75 191 GLY A N 1
ATOM 1430 C CA . GLY A 1 191 ? 14.159 -15.378 -11.697 1.00 89.75 191 GLY A CA 1
ATOM 1431 C C . GLY A 1 191 ? 15.118 -15.557 -10.510 1.00 89.75 191 GLY A C 1
ATOM 1432 O O . GLY A 1 191 ? 14.743 -15.541 -9.338 1.00 89.75 191 GLY A O 1
ATOM 1433 N N . ASP A 1 192 ? 16.406 -15.667 -10.826 1.00 96.50 192 ASP A N 1
ATOM 1434 C CA . ASP A 1 192 ? 17.514 -15.709 -9.873 1.00 96.50 192 ASP A CA 1
ATOM 1435 C C . ASP A 1 192 ? 17.836 -14.294 -9.361 1.00 96.50 192 ASP A C 1
ATOM 1437 O O . ASP A 1 192 ? 18.377 -13.450 -10.082 1.00 96.50 192 ASP A O 1
ATOM 1441 N N . ALA A 1 193 ? 17.517 -14.029 -8.092 1.00 94.81 193 ALA A N 1
ATOM 1442 C CA . ALA A 1 193 ? 17.732 -12.729 -7.462 1.00 94.81 193 ALA A CA 1
ATOM 1443 C C . ALA A 1 193 ? 19.216 -12.366 -7.252 1.00 94.81 193 ALA A C 1
ATOM 1445 O O . ALA A 1 193 ? 19.560 -11.182 -7.290 1.00 94.81 193 ALA A O 1
ATOM 1446 N N . ASP A 1 194 ? 20.115 -13.335 -7.062 1.00 95.38 194 ASP A N 1
ATOM 1447 C CA . ASP A 1 194 ? 21.550 -13.061 -6.901 1.00 95.38 194 ASP A CA 1
ATOM 1448 C C . ASP A 1 194 ? 22.175 -12.669 -8.248 1.00 95.38 194 ASP A C 1
ATOM 1450 O O . ASP A 1 194 ? 22.977 -11.724 -8.351 1.00 95.38 194 ASP A O 1
ATOM 1454 N N . LEU A 1 195 ? 21.751 -13.347 -9.317 1.00 97.19 195 LEU A N 1
ATOM 1455 C CA . LEU A 1 195 ? 22.074 -12.942 -10.679 1.00 97.19 195 LEU A CA 1
ATOM 1456 C C . LEU A 1 195 ? 21.440 -11.584 -11.007 1.00 97.19 195 LEU A C 1
ATOM 1458 O O . LEU A 1 195 ? 22.111 -10.702 -11.545 1.00 97.19 195 LEU A O 1
ATOM 1462 N N . GLY A 1 196 ? 20.189 -11.369 -10.602 1.00 97.44 196 GLY A N 1
ATOM 1463 C CA . GLY A 1 196 ? 19.466 -10.107 -10.729 1.00 97.44 196 GLY A CA 1
ATOM 1464 C C . GLY A 1 196 ? 20.163 -8.920 -10.078 1.00 97.44 196 GLY A C 1
ATOM 1465 O O . GLY A 1 196 ? 20.242 -7.839 -10.669 1.00 97.44 196 GLY A O 1
ATOM 1466 N N . TYR A 1 197 ? 20.732 -9.115 -8.889 1.00 96.19 197 TYR A N 1
ATOM 1467 C CA . TYR A 1 197 ? 21.565 -8.120 -8.219 1.00 96.19 197 TYR A CA 1
ATOM 1468 C C . TYR A 1 197 ? 22.786 -7.758 -9.070 1.00 96.19 197 TYR A C 1
ATOM 1470 O O . TYR A 1 197 ? 23.057 -6.580 -9.331 1.00 96.19 197 TYR A O 1
ATOM 1478 N N . SER A 1 198 ? 23.500 -8.776 -9.551 1.00 96.62 198 SER A N 1
ATOM 1479 C CA . SER A 1 198 ? 24.697 -8.606 -10.377 1.00 96.62 198 SER A CA 1
ATOM 1480 C C . SER A 1 198 ? 24.380 -7.856 -11.676 1.00 96.62 198 SER A C 1
ATOM 1482 O O . SER A 1 198 ? 25.051 -6.873 -12.002 1.00 96.62 198 SER A O 1
ATOM 1484 N N . LEU A 1 199 ? 23.308 -8.253 -12.366 1.00 97.25 199 LEU A N 1
ATOM 1485 C CA . LEU A 1 199 ? 22.801 -7.610 -13.578 1.00 97.25 199 LEU A CA 1
ATOM 1486 C C . LEU A 1 199 ? 22.360 -6.165 -13.316 1.00 97.25 199 LEU A C 1
ATOM 1488 O O . LEU A 1 199 ? 22.734 -5.263 -14.064 1.00 97.25 199 LEU A O 1
ATOM 1492 N N . SER A 1 200 ? 21.655 -5.904 -12.212 1.00 96.44 200 SER A N 1
ATOM 1493 C CA . SER A 1 200 ? 21.246 -4.548 -11.818 1.00 96.44 200 SER A CA 1
ATOM 1494 C C . SER A 1 200 ? 22.448 -3.620 -11.667 1.00 96.44 200 SER A C 1
ATOM 1496 O O . SER A 1 200 ? 22.427 -2.476 -12.127 1.00 96.44 200 SER A O 1
ATOM 1498 N N . ARG A 1 201 ? 23.542 -4.108 -11.073 1.00 94.00 201 ARG A N 1
ATOM 1499 C CA . ARG A 1 201 ? 24.773 -3.321 -10.944 1.00 94.00 201 ARG A CA 1
ATOM 1500 C C . ARG A 1 201 ? 25.406 -2.998 -12.291 1.00 94.00 201 ARG A C 1
ATOM 1502 O O . ARG A 1 201 ? 25.863 -1.873 -12.483 1.00 94.00 201 ARG A O 1
ATOM 1509 N N . VAL A 1 202 ? 25.439 -3.973 -13.195 1.00 93.31 202 VAL A N 1
ATOM 1510 C CA . VAL A 1 202 ? 26.048 -3.838 -14.524 1.00 93.31 202 VAL A CA 1
ATOM 1511 C C . VAL A 1 202 ? 25.230 -2.897 -15.409 1.00 93.31 202 VAL A C 1
ATOM 1513 O O . VAL A 1 202 ? 25.782 -1.965 -15.993 1.00 93.31 202 VAL A O 1
ATOM 1516 N N . HIS A 1 203 ? 23.918 -3.108 -15.479 1.00 95.00 203 HIS A N 1
ATOM 1517 C CA . HIS A 1 203 ? 23.040 -2.424 -16.425 1.00 95.00 203 HIS A CA 1
ATOM 1518 C C . HIS A 1 203 ? 22.513 -1.084 -15.903 1.00 95.00 203 HIS A C 1
ATOM 1520 O O . HIS A 1 203 ? 22.424 -0.114 -16.657 1.00 95.00 203 HIS A O 1
ATOM 1526 N N . CYS A 1 204 ? 22.199 -0.999 -14.609 1.00 93.69 204 CYS A N 1
ATOM 1527 C CA . CYS A 1 204 ? 21.447 0.123 -14.039 1.00 93.69 204 CYS A CA 1
ATOM 1528 C C . CYS A 1 204 ? 22.297 0.999 -13.105 1.00 93.69 204 CYS A C 1
ATOM 1530 O O . CYS A 1 204 ? 22.001 2.186 -12.942 1.00 93.69 204 CYS A O 1
ATOM 1532 N N . GLY A 1 205 ? 23.380 0.448 -12.541 1.00 91.19 205 GLY A N 1
ATOM 1533 C CA . GLY A 1 205 ? 24.209 1.079 -11.505 1.00 91.19 205 GLY A CA 1
ATOM 1534 C C . GLY A 1 205 ? 24.894 2.390 -11.905 1.00 91.19 205 GLY A C 1
ATOM 1535 O O . GLY A 1 205 ? 25.255 3.186 -11.042 1.00 91.19 205 GLY A O 1
ATOM 1536 N N . ARG A 1 206 ? 25.041 2.659 -13.211 1.00 88.31 206 ARG A N 1
ATOM 1537 C CA . ARG A 1 206 ? 25.563 3.941 -13.717 1.00 88.31 206 ARG A CA 1
ATOM 1538 C C . ARG A 1 206 ? 24.621 5.111 -13.435 1.00 88.31 206 ARG A C 1
ATOM 1540 O O . ARG A 1 206 ? 25.085 6.236 -13.291 1.00 88.31 206 ARG A O 1
ATOM 1547 N N . CYS A 1 207 ? 23.314 4.864 -13.415 1.00 90.44 207 CYS A N 1
ATOM 1548 C CA . CYS A 1 207 ? 22.304 5.901 -13.222 1.00 90.44 207 CYS A CA 1
ATOM 1549 C C . CYS A 1 207 ? 21.648 5.746 -11.852 1.00 90.44 207 CYS A C 1
ATOM 1551 O O . CYS A 1 207 ? 21.666 6.678 -11.057 1.00 90.44 207 CYS A O 1
ATOM 1553 N N . HIS A 1 208 ? 21.157 4.551 -11.538 1.00 92.88 208 HIS A N 1
ATOM 1554 C CA . HIS A 1 208 ? 20.409 4.276 -10.321 1.00 92.88 208 HIS A CA 1
ATOM 1555 C C . HIS A 1 208 ? 21.309 3.758 -9.199 1.00 92.88 208 HIS A C 1
ATOM 1557 O O . HIS A 1 208 ? 22.206 2.948 -9.420 1.00 92.88 208 HIS A O 1
ATOM 1563 N N . ALA A 1 209 ? 21.018 4.162 -7.962 1.00 92.31 209 ALA A N 1
ATOM 1564 C CA . ALA A 1 209 ? 21.520 3.443 -6.798 1.00 92.31 209 ALA A CA 1
ATOM 1565 C C . ALA A 1 209 ? 20.730 2.138 -6.662 1.00 92.31 209 ALA A C 1
ATOM 1567 O O . ALA A 1 209 ? 19.557 2.157 -6.276 1.00 92.31 209 ALA A O 1
ATOM 1568 N N . VAL A 1 210 ? 21.375 1.033 -7.033 1.00 93.69 210 VAL A N 1
ATOM 1569 C CA . VAL A 1 210 ? 20.788 -0.316 -7.011 1.00 93.69 210 VAL A CA 1
ATOM 1570 C C . VAL A 1 210 ? 21.016 -1.033 -5.687 1.00 93.69 210 VAL A C 1
ATOM 1572 O O . VAL A 1 210 ? 20.243 -1.908 -5.334 1.00 93.69 210 VAL A O 1
ATOM 1575 N N . ASP A 1 211 ? 22.041 -0.620 -4.940 1.00 90.38 211 ASP A N 1
ATOM 1576 C CA . ASP A 1 211 ? 22.387 -1.159 -3.633 1.00 90.38 211 ASP A C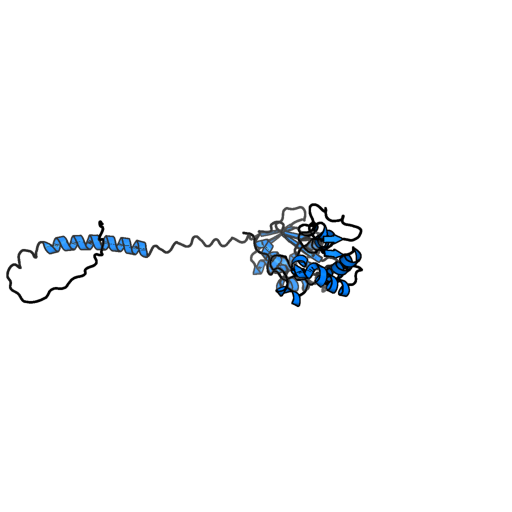A 1
ATOM 1577 C C . ASP A 1 211 ? 22.874 -0.056 -2.682 1.00 90.38 211 ASP A C 1
ATOM 1579 O O . ASP A 1 211 ? 23.129 1.089 -3.077 1.00 90.38 211 ASP A O 1
ATOM 1583 N N . GLU A 1 212 ? 22.983 -0.417 -1.407 1.00 82.00 212 GLU A N 1
ATOM 1584 C CA . GLU A 1 212 ? 23.390 0.469 -0.320 1.00 82.00 212 GLU A CA 1
ATOM 1585 C C . GLU A 1 212 ? 24.796 1.064 -0.526 1.00 82.00 212 GLU A C 1
ATOM 1587 O O . GLU A 1 212 ? 25.021 2.253 -0.283 1.00 82.00 212 GLU A O 1
ATOM 1592 N N . ALA A 1 213 ? 25.738 0.252 -1.012 1.00 74.00 213 ALA A N 1
ATOM 1593 C CA . ALA A 1 213 ? 27.124 0.645 -1.254 1.00 74.00 213 ALA A CA 1
ATOM 1594 C C . ALA A 1 213 ? 27.268 1.527 -2.512 1.00 74.00 213 ALA A C 1
ATOM 1596 O O . ALA A 1 213 ? 28.187 2.340 -2.610 1.00 74.00 213 ALA A O 1
ATOM 1597 N N . GLY A 1 214 ? 26.344 1.397 -3.463 1.00 65.38 214 GLY A N 1
ATOM 1598 C CA . GLY A 1 214 ? 26.290 2.099 -4.737 1.00 65.38 214 GLY A CA 1
ATOM 1599 C C . GLY A 1 214 ? 25.621 3.469 -4.680 1.00 65.38 214 GLY A C 1
ATOM 1600 O O . GLY A 1 214 ? 25.672 4.190 -5.677 1.00 65.38 214 GLY A O 1
ATOM 1601 N N . ARG A 1 215 ? 25.045 3.884 -3.538 1.00 65.44 215 ARG A N 1
ATOM 1602 C CA . ARG A 1 215 ? 24.390 5.204 -3.408 1.00 65.44 215 ARG A CA 1
ATOM 1603 C C . ARG A 1 215 ? 25.269 6.365 -3.867 1.00 65.44 215 ARG A C 1
ATOM 1605 O O . ARG A 1 215 ? 24.782 7.261 -4.549 1.00 65.44 215 ARG A O 1
ATOM 1612 N N . MET A 1 216 ? 26.559 6.319 -3.535 1.00 61.00 216 MET A N 1
ATOM 1613 C CA . MET A 1 216 ? 27.527 7.371 -3.871 1.00 61.00 216 MET A CA 1
ATOM 1614 C C . MET A 1 216 ? 27.994 7.343 -5.334 1.00 61.00 216 MET A C 1
ATOM 1616 O O . MET A 1 216 ? 28.603 8.307 -5.788 1.00 61.00 216 MET A O 1
ATOM 1620 N N . ASN A 1 217 ? 27.713 6.259 -6.063 1.00 60.91 217 ASN A N 1
ATOM 1621 C CA . ASN A 1 217 ? 28.146 6.058 -7.450 1.00 60.91 217 ASN A CA 1
ATOM 1622 C C . ASN A 1 217 ? 27.026 6.333 -8.467 1.00 60.91 217 ASN A C 1
ATOM 1624 O O . ASN A 1 217 ? 27.285 6.366 -9.668 1.00 60.91 217 ASN A O 1
ATOM 1628 N N . SER A 1 218 ? 25.795 6.522 -7.987 1.00 68.88 218 SER A N 1
ATOM 1629 C CA . SER A 1 218 ? 24.627 6.837 -8.808 1.00 68.88 218 SER A CA 1
ATOM 1630 C C . SER A 1 218 ? 24.551 8.322 -9.163 1.00 68.88 218 SER A C 1
ATOM 1632 O O . SER A 1 218 ? 25.090 9.183 -8.461 1.00 68.88 218 SER A O 1
ATOM 1634 N N . ILE A 1 219 ? 23.839 8.648 -10.241 1.00 72.88 219 ILE A N 1
ATOM 1635 C CA . ILE A 1 219 ? 23.558 10.041 -10.578 1.00 72.88 219 ILE A CA 1
ATOM 1636 C C . ILE A 1 219 ? 22.426 10.487 -9.651 1.00 72.88 219 ILE A C 1
ATOM 1638 O O . ILE A 1 219 ? 21.296 10.023 -9.773 1.00 72.88 219 ILE A O 1
ATOM 1642 N N . GLY A 1 220 ? 22.706 11.409 -8.727 1.00 68.69 220 GLY A N 1
ATOM 1643 C CA . GLY A 1 220 ? 21.732 11.860 -7.720 1.00 68.69 220 GLY A CA 1
ATOM 1644 C C . GLY A 1 220 ? 20.447 12.508 -8.268 1.00 68.69 220 GLY A C 1
ATOM 1645 O O . GLY A 1 220 ? 19.576 12.876 -7.487 1.00 68.69 220 GLY A O 1
ATOM 1646 N N . SER A 1 221 ? 20.316 12.665 -9.590 1.00 81.38 221 SER A N 1
ATOM 1647 C CA . SER A 1 221 ? 19.105 13.141 -10.269 1.00 81.38 221 SER A CA 1
ATOM 1648 C C . SER A 1 221 ? 18.132 12.027 -10.677 1.00 81.38 221 SER A C 1
ATOM 1650 O O . SER A 1 221 ? 17.023 12.336 -11.112 1.00 81.38 221 SER A O 1
ATOM 1652 N N . THR A 1 222 ? 18.507 10.752 -10.544 1.00 86.31 222 THR A N 1
ATOM 1653 C CA . THR A 1 222 ? 17.631 9.602 -10.818 1.00 86.31 222 THR A CA 1
ATOM 1654 C C . THR A 1 222 ? 17.289 8.856 -9.526 1.00 86.31 222 THR A C 1
ATOM 1656 O O . THR A 1 222 ? 18.174 8.660 -8.692 1.00 86.31 222 THR A O 1
ATOM 1659 N N . PRO A 1 223 ? 16.024 8.437 -9.321 1.00 89.88 223 PRO A N 1
ATOM 1660 C CA . PRO A 1 223 ? 15.605 7.792 -8.076 1.00 89.88 223 PRO A CA 1
ATOM 1661 C C . PRO A 1 223 ? 16.316 6.447 -7.878 1.00 89.88 223 PRO A C 1
ATOM 1663 O O . PRO A 1 223 ? 16.541 5.718 -8.840 1.00 89.88 223 PRO A O 1
ATOM 1666 N N . SER A 1 224 ? 16.653 6.086 -6.638 1.00 92.19 224 SER A N 1
ATOM 1667 C CA . SER A 1 224 ? 17.217 4.764 -6.329 1.00 92.19 224 SER A CA 1
ATOM 1668 C C . SER A 1 224 ? 16.180 3.649 -6.502 1.00 92.19 224 SER A C 1
ATOM 1670 O O . SER A 1 224 ? 14.975 3.914 -6.499 1.00 92.19 224 SER A O 1
ATOM 1672 N N . PHE A 1 225 ? 16.625 2.392 -6.588 1.00 94.56 225 PHE A N 1
ATOM 1673 C CA . PHE A 1 225 ? 15.711 1.242 -6.612 1.00 94.56 225 PHE A CA 1
ATOM 1674 C C . PHE A 1 225 ? 14.829 1.198 -5.356 1.00 94.56 225 PHE A C 1
ATOM 1676 O O . PHE A 1 225 ? 13.624 0.990 -5.455 1.00 94.56 225 PHE A O 1
ATOM 1683 N N . PHE A 1 226 ? 15.398 1.518 -4.192 1.00 92.44 226 PHE A N 1
ATOM 1684 C CA . PHE A 1 226 ? 14.676 1.619 -2.920 1.00 92.44 226 PHE A CA 1
ATOM 1685 C C . PHE A 1 226 ? 13.564 2.675 -2.955 1.00 92.44 226 PHE A C 1
ATOM 1687 O O . PHE A 1 226 ? 12.465 2.432 -2.464 1.00 92.44 226 PHE A O 1
ATOM 1694 N N . VAL A 1 227 ? 13.826 3.844 -3.555 1.00 91.25 227 VAL A N 1
ATOM 1695 C CA . VAL A 1 227 ? 12.808 4.893 -3.729 1.00 91.25 227 VAL A CA 1
ATOM 1696 C C . VAL A 1 227 ? 11.746 4.438 -4.723 1.00 91.25 227 VAL A C 1
ATOM 1698 O O . VAL A 1 227 ? 10.559 4.601 -4.457 1.00 91.25 227 VAL A O 1
ATOM 1701 N N . LEU A 1 228 ? 12.136 3.822 -5.841 1.00 92.81 228 LEU A N 1
ATOM 1702 C CA . LEU A 1 228 ? 11.182 3.287 -6.815 1.00 92.81 228 LEU A CA 1
ATOM 1703 C C . LEU A 1 228 ? 10.281 2.205 -6.202 1.00 92.81 228 LEU A C 1
ATOM 1705 O O . LEU A 1 228 ? 9.096 2.177 -6.515 1.00 92.81 228 LEU A O 1
ATOM 1709 N N . ARG A 1 229 ? 10.792 1.390 -5.269 1.00 93.50 229 ARG A N 1
ATOM 1710 C CA . ARG A 1 229 ? 10.020 0.377 -4.525 1.00 93.50 229 ARG A CA 1
ATOM 1711 C C . ARG A 1 229 ? 8.936 0.943 -3.609 1.00 93.50 229 ARG A C 1
ATOM 1713 O O . ARG A 1 229 ? 8.078 0.180 -3.177 1.00 93.50 229 ARG A O 1
ATOM 1720 N N . THR A 1 230 ? 8.945 2.248 -3.336 1.00 90.50 230 THR A N 1
ATOM 1721 C CA . THR A 1 230 ? 7.867 2.920 -2.587 1.00 90.50 230 THR A CA 1
ATOM 1722 C C . THR A 1 230 ? 6.633 3.207 -3.445 1.00 90.50 230 THR A C 1
ATOM 1724 O O . THR A 1 230 ? 5.560 3.471 -2.907 1.00 90.50 230 THR A O 1
ATOM 1727 N N . LEU A 1 231 ? 6.768 3.172 -4.775 1.00 89.56 231 LEU A N 1
ATOM 1728 C CA . LEU A 1 231 ? 5.672 3.459 -5.696 1.00 89.56 231 LEU A CA 1
ATOM 1729 C C . LEU A 1 231 ? 4.708 2.273 -5.753 1.00 89.56 231 LEU A C 1
ATOM 1731 O O . LEU A 1 231 ? 5.138 1.129 -5.862 1.00 89.56 231 LEU A O 1
ATOM 1735 N N . SER A 1 232 ? 3.401 2.532 -5.745 1.00 88.06 232 SER A N 1
ATOM 1736 C CA . SER A 1 232 ? 2.390 1.466 -5.810 1.00 88.06 232 SER A CA 1
ATOM 1737 C C . SER A 1 232 ? 2.408 0.691 -7.132 1.00 88.06 232 SER A C 1
ATOM 1739 O O . SER A 1 232 ? 1.962 -0.447 -7.173 1.00 88.06 232 SER A O 1
ATOM 1741 N N . ASP A 1 233 ? 2.922 1.299 -8.204 1.00 90.69 233 ASP A N 1
ATOM 1742 C CA . ASP A 1 233 ? 3.050 0.733 -9.551 1.00 90.69 233 ASP A CA 1
ATOM 1743 C C . ASP A 1 233 ? 4.502 0.354 -9.904 1.00 90.69 233 ASP A C 1
ATOM 1745 O O . ASP A 1 233 ? 4.838 0.245 -11.086 1.00 90.69 233 ASP A O 1
ATOM 1749 N N . TRP A 1 234 ? 5.379 0.180 -8.902 1.00 94.12 234 TRP A N 1
ATOM 1750 C CA . TRP A 1 234 ? 6.805 -0.094 -9.122 1.00 94.12 234 TRP A CA 1
ATOM 1751 C C . TRP A 1 234 ? 7.027 -1.280 -10.068 1.00 94.12 234 TRP A C 1
ATOM 1753 O O . TRP A 1 234 ? 7.865 -1.201 -10.960 1.00 94.12 234 TRP A O 1
ATOM 1763 N N . GLU A 1 235 ? 6.233 -2.337 -9.921 1.00 93.06 235 GLU A N 1
ATOM 1764 C CA . GLU A 1 235 ? 6.349 -3.572 -10.689 1.00 93.06 235 GLU A CA 1
ATOM 1765 C C . GLU A 1 235 ? 6.221 -3.316 -12.192 1.00 93.06 235 GLU A C 1
ATOM 1767 O O . GLU A 1 235 ? 7.152 -3.563 -12.958 1.00 93.06 235 GLU A O 1
ATOM 1772 N N . GLY A 1 236 ? 5.107 -2.707 -12.605 1.00 93.88 236 GLY A N 1
ATOM 1773 C CA . GLY A 1 236 ? 4.866 -2.373 -14.006 1.00 93.88 236 GLY A CA 1
ATOM 1774 C C . GLY A 1 236 ? 5.906 -1.397 -14.559 1.00 93.88 236 GLY A C 1
ATOM 1775 O O . GLY A 1 236 ? 6.259 -1.467 -15.735 1.00 93.88 236 GLY A O 1
ATOM 1776 N N . ARG A 1 237 ? 6.453 -0.510 -13.716 1.00 94.44 237 ARG A N 1
ATOM 1777 C CA . ARG A 1 237 ? 7.524 0.410 -14.123 1.00 94.44 237 ARG A CA 1
ATOM 1778 C C . ARG A 1 237 ? 8.840 -0.299 -14.395 1.00 94.44 237 ARG A C 1
ATOM 1780 O O . ARG A 1 237 ? 9.499 0.064 -15.365 1.00 94.44 237 ARG A O 1
ATOM 1787 N N . PHE A 1 238 ? 9.230 -1.261 -13.560 1.00 95.62 238 PHE A N 1
ATOM 1788 C CA . PHE A 1 238 ? 10.439 -2.047 -13.795 1.00 95.62 238 PHE A CA 1
ATOM 1789 C C . PHE A 1 238 ? 10.239 -3.022 -14.960 1.00 95.62 238 PHE A C 1
ATOM 1791 O O . PHE A 1 238 ? 11.073 -3.054 -15.856 1.00 95.62 238 PHE A O 1
ATOM 1798 N N . GLN A 1 239 ? 9.106 -3.722 -15.038 1.00 95.12 239 GLN A N 1
ATOM 1799 C CA . GLN A 1 239 ? 8.827 -4.671 -16.121 1.00 95.12 239 GLN A CA 1
ATOM 1800 C C . GLN A 1 239 ? 8.788 -3.998 -17.503 1.00 95.12 239 GLN A C 1
ATOM 1802 O O . GLN A 1 239 ? 9.231 -4.574 -18.494 1.00 95.12 239 GLN A O 1
ATOM 1807 N N . ALA A 1 240 ? 8.282 -2.765 -17.583 1.00 95.44 240 ALA A N 1
ATOM 1808 C CA . ALA A 1 240 ? 8.193 -2.005 -18.829 1.00 95.44 240 ALA A CA 1
ATOM 1809 C C . ALA A 1 240 ? 9.275 -0.923 -18.961 1.00 95.44 240 ALA A C 1
ATOM 1811 O O . ALA A 1 240 ? 9.144 -0.041 -19.815 1.00 95.44 240 ALA A O 1
ATOM 1812 N N . PHE A 1 241 ? 10.329 -0.941 -18.133 1.00 95.62 241 PHE A N 1
ATOM 1813 C CA . PHE A 1 241 ? 11.257 0.190 -18.028 1.00 95.62 241 PHE A CA 1
ATOM 1814 C C . PHE A 1 241 ? 11.847 0.578 -19.388 1.00 95.62 241 PHE A C 1
ATOM 1816 O O . PHE A 1 241 ? 11.880 1.761 -19.707 1.00 95.62 241 PHE A O 1
ATOM 1823 N N . TYR A 1 242 ? 12.204 -0.407 -20.221 1.00 95.56 242 TYR A N 1
ATOM 1824 C CA . TYR A 1 242 ? 12.773 -0.229 -21.560 1.00 95.56 242 TYR A CA 1
ATOM 1825 C C . TYR A 1 242 ? 11.848 0.527 -22.529 1.00 95.56 242 TYR A C 1
ATOM 1827 O O . TYR A 1 242 ? 12.324 1.090 -23.511 1.00 95.56 242 TYR A O 1
ATOM 1835 N N . ALA A 1 243 ? 10.542 0.580 -22.250 1.00 95.69 243 ALA A N 1
ATOM 1836 C CA . ALA A 1 243 ? 9.541 1.334 -23.003 1.00 95.69 243 ALA A CA 1
ATOM 1837 C C . ALA A 1 243 ? 9.211 2.704 -22.365 1.00 95.69 243 ALA A C 1
ATOM 1839 O O . ALA A 1 243 ? 8.593 3.562 -23.003 1.00 95.69 243 ALA A O 1
ATOM 1840 N N . LEU A 1 244 ? 9.643 2.949 -21.125 1.00 94.31 244 LEU A N 1
ATOM 1841 C CA . LEU A 1 244 ? 9.350 4.159 -20.360 1.00 94.31 244 LEU A CA 1
ATOM 1842 C C . LEU A 1 244 ? 10.532 5.134 -20.368 1.00 94.31 244 LEU A C 1
ATOM 1844 O O . LEU A 1 244 ? 11.664 4.803 -20.018 1.00 94.31 244 LEU A O 1
ATOM 1848 N N . LYS A 1 245 ? 10.263 6.393 -20.733 1.00 92.19 245 LYS A N 1
ATOM 1849 C CA . LYS A 1 245 ? 11.292 7.444 -20.781 1.00 92.19 245 LYS A CA 1
ATOM 1850 C C . LYS A 1 245 ? 12.037 7.558 -19.435 1.00 92.19 245 LYS A C 1
ATOM 1852 O O . LYS A 1 245 ? 11.381 7.570 -18.396 1.00 92.19 245 LYS A O 1
ATOM 1857 N N . PRO A 1 246 ? 13.375 7.712 -19.446 1.00 91.56 246 PRO A N 1
ATOM 1858 C CA . PRO A 1 246 ? 14.221 7.983 -20.616 1.00 91.56 246 PRO A CA 1
ATOM 1859 C C . PRO A 1 246 ? 14.773 6.734 -21.338 1.00 91.56 246 PRO A C 1
ATOM 1861 O O . PRO A 1 246 ? 15.429 6.885 -22.365 1.00 91.56 246 PRO A O 1
ATOM 1864 N N . HIS A 1 247 ? 14.496 5.524 -20.850 1.00 95.06 247 HIS A N 1
ATOM 1865 C CA . HIS A 1 247 ? 15.179 4.285 -21.246 1.00 95.06 247 HIS A CA 1
ATOM 1866 C C . HIS A 1 247 ? 15.065 3.851 -22.717 1.00 95.06 247 HIS A C 1
ATOM 1868 O O . HIS A 1 247 ? 16.073 3.350 -23.217 1.00 95.06 247 HIS A O 1
ATOM 1874 N N . PRO A 1 248 ? 13.957 4.084 -23.460 1.00 95.62 248 PRO A N 1
ATOM 1875 C CA . PRO A 1 248 ? 13.879 3.726 -24.879 1.00 95.62 248 PRO A CA 1
ATOM 1876 C C . PRO A 1 248 ? 14.973 4.346 -25.747 1.00 95.62 248 PRO A C 1
ATOM 1878 O O . PRO A 1 248 ? 15.215 3.882 -26.852 1.00 95.62 248 PRO A O 1
ATOM 1881 N N . ALA A 1 249 ? 15.610 5.425 -25.283 1.00 95.19 249 ALA A N 1
ATOM 1882 C CA . ALA A 1 249 ? 16.681 6.073 -26.023 1.00 95.19 249 ALA A CA 1
ATOM 1883 C C . ALA A 1 249 ? 18.010 5.301 -25.967 1.00 95.19 249 ALA A C 1
ATOM 1885 O O . ALA A 1 249 ? 18.887 5.593 -26.769 1.00 95.19 249 ALA A O 1
ATOM 1886 N N . PHE A 1 250 ? 18.184 4.376 -25.017 1.00 94.88 250 PHE A N 1
ATOM 1887 C CA . PHE A 1 250 ? 19.469 3.717 -24.758 1.00 94.88 250 PHE A CA 1
ATOM 1888 C C . PHE A 1 250 ? 19.358 2.282 -24.226 1.00 94.88 250 PHE A C 1
ATOM 1890 O O . PHE A 1 250 ? 20.354 1.731 -23.769 1.00 94.88 250 PHE A O 1
ATOM 1897 N N . THR A 1 251 ? 18.176 1.670 -24.264 1.00 96.75 251 THR A N 1
ATOM 1898 C CA . THR A 1 251 ? 17.952 0.289 -23.814 1.00 96.75 251 THR A CA 1
ATOM 1899 C C . THR A 1 251 ? 17.477 -0.566 -24.976 1.00 96.75 251 THR A C 1
ATOM 1901 O O . THR A 1 251 ? 16.612 -0.129 -25.734 1.00 96.75 251 THR A O 1
ATOM 1904 N N . GLN A 1 252 ? 18.006 -1.781 -25.086 1.00 97.06 252 GLN A N 1
ATOM 1905 C CA . GLN A 1 252 ? 17.531 -2.794 -26.018 1.00 97.06 252 GLN A CA 1
ATOM 1906 C C . GLN A 1 252 ? 17.302 -4.111 -25.281 1.00 97.06 252 GLN A C 1
ATOM 1908 O O . GLN A 1 252 ? 18.180 -4.598 -24.572 1.00 97.06 252 GLN A O 1
ATOM 1913 N N . ILE A 1 253 ? 16.114 -4.676 -25.469 1.00 97.69 253 ILE A N 1
ATOM 1914 C CA . ILE A 1 253 ? 15.767 -6.017 -25.017 1.00 97.69 253 ILE A CA 1
ATOM 1915 C C . ILE A 1 253 ? 15.814 -6.949 -26.226 1.00 97.69 253 ILE A C 1
ATOM 1917 O O . ILE A 1 253 ? 15.111 -6.707 -27.217 1.00 97.69 253 ILE A O 1
ATOM 1921 N N . ALA A 1 254 ? 16.640 -7.992 -26.144 1.00 97.19 254 ALA A N 1
ATOM 1922 C CA . ALA A 1 254 ? 16.774 -9.005 -27.185 1.00 97.19 254 ALA A CA 1
ATOM 1923 C C . ALA A 1 254 ? 15.398 -9.562 -27.579 1.00 97.19 254 ALA A C 1
ATOM 1925 O O . ALA A 1 254 ? 14.557 -9.816 -26.719 1.00 97.19 254 ALA A O 1
ATOM 1926 N N . ASP A 1 255 ? 15.166 -9.689 -28.886 1.00 95.56 255 ASP A N 1
ATOM 1927 C CA . ASP A 1 255 ? 13.923 -10.188 -29.495 1.00 95.56 255 ASP A CA 1
ATOM 1928 C C . ASP A 1 255 ? 12.635 -9.397 -29.179 1.00 95.56 255 ASP A C 1
ATOM 1930 O O . ASP A 1 255 ? 11.551 -9.779 -29.620 1.00 95.56 255 ASP A O 1
ATOM 1934 N N . VAL A 1 256 ? 12.733 -8.261 -28.478 1.00 96.69 256 VAL A N 1
ATOM 1935 C CA . VAL A 1 256 ? 11.578 -7.439 -28.071 1.00 96.69 256 VAL A CA 1
ATOM 1936 C C . VAL A 1 256 ? 11.647 -6.033 -28.654 1.00 96.69 256 VAL A C 1
ATOM 1938 O O . VAL A 1 256 ? 10.682 -5.556 -29.252 1.00 96.69 256 VAL A O 1
ATOM 1941 N N . THR A 1 257 ? 12.770 -5.336 -28.482 1.00 95.62 257 THR A N 1
ATOM 1942 C CA . THR A 1 257 ? 12.929 -3.965 -28.988 1.00 95.62 257 THR A CA 1
ATOM 1943 C C . THR A 1 257 ? 13.586 -3.965 -30.360 1.00 95.62 257 THR A C 1
ATOM 1945 O O . THR A 1 257 ? 14.539 -4.705 -30.595 1.00 95.62 257 THR A O 1
ATOM 1948 N N . ALA A 1 258 ? 13.138 -3.078 -31.247 1.00 93.69 258 ALA A N 1
ATOM 1949 C CA . ALA A 1 258 ? 13.823 -2.849 -32.514 1.00 93.69 258 ALA A CA 1
ATOM 1950 C C . ALA A 1 258 ? 15.240 -2.271 -32.296 1.00 93.69 258 ALA A C 1
ATOM 1952 O O . ALA A 1 258 ? 15.482 -1.598 -31.288 1.00 93.69 258 ALA A O 1
ATOM 1953 N N . PRO A 1 259 ? 16.168 -2.475 -33.249 1.00 93.88 259 PRO A N 1
ATOM 1954 C CA . PRO A 1 259 ? 17.430 -1.748 -33.287 1.00 93.88 259 PRO A CA 1
ATOM 1955 C C . PRO A 1 259 ? 17.236 -0.229 -33.258 1.00 93.88 259 PRO A C 1
ATOM 1957 O O . PRO A 1 259 ? 16.236 0.281 -33.773 1.00 93.88 259 PRO A O 1
ATOM 1960 N N . PHE A 1 260 ? 18.204 0.502 -32.697 1.00 94.88 260 PHE A N 1
ATOM 1961 C CA . PHE A 1 260 ? 18.210 1.959 -32.822 1.00 94.88 260 PHE A CA 1
ATOM 1962 C C . PHE A 1 260 ? 18.259 2.371 -34.296 1.00 94.88 260 PHE A C 1
ATOM 1964 O O . PHE A 1 260 ? 18.958 1.768 -35.108 1.00 94.88 260 PHE A O 1
ATOM 1971 N N . ASP A 1 261 ? 17.524 3.430 -34.623 1.00 93.75 261 ASP A N 1
ATOM 1972 C CA . ASP A 1 261 ? 17.581 4.077 -35.930 1.00 93.75 261 ASP A CA 1
ATOM 1973 C C . ASP A 1 261 ? 19.004 4.606 -36.168 1.00 93.75 261 ASP A C 1
ATOM 1975 O O . ASP A 1 261 ? 19.527 5.366 -35.351 1.00 93.75 261 ASP A O 1
ATOM 1979 N N . GLU A 1 262 ? 19.630 4.233 -37.285 1.00 92.75 262 GLU A N 1
ATOM 1980 C CA . GLU A 1 262 ? 20.989 4.671 -37.634 1.00 92.75 262 GLU A CA 1
ATOM 1981 C C . GLU A 1 262 ? 21.117 6.203 -37.671 1.00 92.75 262 GLU A C 1
ATOM 1983 O O . GLU A 1 262 ? 22.168 6.750 -37.336 1.00 92.75 262 GLU A O 1
ATOM 1988 N N . ALA A 1 263 ? 20.039 6.916 -38.022 1.00 95.31 263 ALA A N 1
ATOM 1989 C CA . ALA A 1 263 ? 20.008 8.378 -38.031 1.00 95.31 263 ALA A CA 1
ATOM 1990 C C . ALA A 1 263 ? 19.849 8.995 -36.627 1.00 95.31 263 ALA A C 1
ATOM 1992 O O . ALA A 1 263 ? 20.015 10.206 -36.459 1.00 95.31 263 ALA A O 1
ATOM 1993 N N . ARG A 1 264 ? 19.493 8.190 -35.619 1.00 90.38 264 ARG A N 1
ATOM 1994 C CA . ARG A 1 264 ? 19.262 8.593 -34.223 1.00 90.38 264 ARG A CA 1
ATOM 1995 C C . ARG A 1 264 ? 19.831 7.527 -33.273 1.00 90.38 264 ARG A C 1
ATOM 1997 O O . ARG A 1 264 ? 19.057 6.854 -32.586 1.00 90.38 264 ARG A O 1
ATOM 2004 N N . PRO A 1 265 ? 21.166 7.366 -33.230 1.00 92.31 265 PRO A N 1
ATOM 2005 C CA . PRO A 1 265 ? 21.801 6.370 -32.378 1.00 92.31 265 PRO A CA 1
ATOM 2006 C C . PRO A 1 265 ? 21.581 6.684 -30.894 1.00 92.31 265 PRO A C 1
ATOM 2008 O O . PRO A 1 265 ? 21.296 7.826 -30.517 1.00 92.31 265 PRO A O 1
ATOM 2011 N N . SER A 1 266 ? 21.765 5.671 -30.044 1.00 94.94 266 SER A N 1
ATOM 2012 C CA . SER A 1 266 ? 21.725 5.848 -28.591 1.00 94.94 266 SER A CA 1
ATOM 2013 C C . SER A 1 266 ? 22.714 6.936 -28.142 1.00 94.94 266 SER A C 1
ATOM 2015 O O . SER A 1 266 ? 23.868 6.938 -28.579 1.00 94.94 266 SER A O 1
ATOM 2017 N N . PRO A 1 267 ? 22.310 7.854 -27.243 1.00 92.75 267 PRO A N 1
ATOM 2018 C CA . PRO A 1 267 ? 23.170 8.938 -26.770 1.00 92.75 267 PRO A CA 1
ATOM 2019 C C . PRO A 1 267 ? 24.276 8.462 -25.814 1.00 92.75 267 PRO A C 1
ATOM 2021 O O . PRO A 1 267 ? 25.168 9.237 -25.471 1.00 92.75 267 PRO A O 1
ATOM 2024 N N . ILE A 1 268 ? 24.212 7.211 -25.356 1.00 90.75 268 ILE A N 1
ATOM 2025 C CA . ILE A 1 268 ? 25.186 6.566 -24.467 1.00 90.75 268 ILE A CA 1
ATOM 2026 C C . ILE A 1 268 ? 25.439 5.127 -24.926 1.00 90.75 268 ILE A C 1
ATOM 2028 O O . ILE A 1 268 ? 24.709 4.610 -25.769 1.00 90.75 268 ILE A O 1
ATOM 2032 N N . VAL A 1 269 ? 26.442 4.456 -24.348 1.00 92.50 269 VAL A N 1
ATOM 2033 C CA . VAL A 1 269 ? 26.612 3.004 -24.544 1.00 92.50 269 VAL A CA 1
ATOM 2034 C C . VAL A 1 269 ? 25.314 2.301 -24.125 1.00 92.50 269 VAL A C 1
ATOM 2036 O O . VAL A 1 269 ? 24.930 2.475 -22.954 1.00 92.50 269 VAL A O 1
ATOM 2039 N N . PRO A 1 270 ? 24.647 1.577 -25.050 1.00 94.38 270 PRO A N 1
ATOM 2040 C CA . PRO A 1 270 ? 23.370 0.942 -24.781 1.00 94.38 270 PRO A CA 1
ATOM 2041 C C . PRO A 1 270 ? 23.417 -0.035 -23.616 1.00 94.38 270 PRO A C 1
ATOM 2043 O O . PRO A 1 270 ? 24.433 -0.672 -23.341 1.00 94.38 270 PRO A O 1
ATOM 2046 N N . VAL A 1 271 ? 22.283 -0.143 -22.941 1.00 96.25 271 VAL A N 1
ATOM 2047 C CA . VAL A 1 271 ? 21.990 -1.237 -22.030 1.00 96.25 271 VAL A CA 1
ATOM 2048 C C . VAL A 1 271 ? 21.304 -2.322 -22.850 1.00 96.25 271 VAL A C 1
ATOM 2050 O O . VAL A 1 271 ? 20.157 -2.153 -23.257 1.00 96.25 271 VAL A O 1
ATOM 2053 N N . GLU A 1 272 ? 22.018 -3.408 -23.108 1.00 96.38 272 GLU A N 1
ATOM 2054 C CA . GLU A 1 272 ? 21.510 -4.576 -23.830 1.00 96.38 272 GLU A CA 1
ATOM 2055 C C . GLU A 1 272 ? 21.286 -5.711 -22.831 1.00 96.38 272 GLU A C 1
ATOM 2057 O O . GLU A 1 272 ? 22.170 -5.981 -22.018 1.00 96.38 272 GLU A O 1
ATOM 2062 N N . MET A 1 273 ? 20.108 -6.334 -22.863 1.00 97.06 273 MET A N 1
ATOM 2063 C CA . MET A 1 273 ? 19.773 -7.498 -22.033 1.00 97.06 273 MET A CA 1
ATOM 2064 C C . MET A 1 273 ? 18.654 -8.329 -22.678 1.00 97.06 273 MET A C 1
ATOM 2066 O O . MET A 1 273 ? 18.027 -7.910 -23.650 1.00 97.06 273 MET A O 1
ATOM 2070 N N . THR A 1 274 ? 18.377 -9.504 -22.137 1.00 97.81 274 THR A N 1
ATOM 2071 C CA . THR A 1 274 ? 17.258 -10.383 -22.504 1.00 97.81 274 THR A CA 1
ATOM 2072 C C . THR A 1 274 ? 16.063 -10.193 -21.562 1.00 97.81 274 THR A C 1
ATOM 2074 O O . THR A 1 274 ? 16.167 -9.541 -20.522 1.00 97.81 274 THR A O 1
ATOM 2077 N N . LEU A 1 275 ? 14.905 -10.774 -21.904 1.00 96.06 275 LEU A N 1
ATOM 2078 C CA . LEU A 1 275 ? 13.766 -10.821 -20.976 1.00 96.06 275 LEU A CA 1
ATOM 2079 C C . LEU A 1 275 ? 14.055 -11.670 -19.731 1.00 96.06 275 LEU A C 1
ATOM 2081 O O . LEU A 1 275 ? 13.588 -11.320 -18.654 1.00 96.06 275 LEU A O 1
ATOM 2085 N N . GLU A 1 276 ? 14.845 -12.734 -19.865 1.00 96.81 276 GLU A N 1
ATOM 2086 C CA . GLU A 1 276 ? 15.263 -13.583 -18.741 1.00 96.81 276 GLU A CA 1
ATOM 2087 C C . GLU A 1 276 ? 16.156 -12.803 -17.762 1.00 96.81 276 GLU A C 1
ATOM 2089 O O . GLU A 1 276 ? 15.964 -12.839 -16.550 1.00 96.81 276 GLU A O 1
ATOM 2094 N N . GLU A 1 277 ? 17.093 -12.004 -18.276 1.00 97.81 277 GLU A N 1
ATOM 2095 C CA . GLU A 1 277 ? 17.905 -11.108 -17.445 1.00 97.81 277 GLU A CA 1
ATOM 2096 C C . GLU A 1 277 ? 17.059 -10.029 -16.756 1.00 97.81 277 GLU A C 1
ATOM 2098 O O . GLU A 1 277 ? 17.302 -9.714 -15.589 1.00 97.81 277 GLU A O 1
ATOM 2103 N N . LEU A 1 278 ? 16.042 -9.493 -17.440 1.00 97.12 278 LEU A N 1
ATOM 2104 C CA . LEU A 1 278 ? 15.081 -8.581 -16.822 1.00 97.12 278 LEU A CA 1
ATOM 2105 C C . LEU A 1 278 ? 14.286 -9.274 -15.707 1.00 97.12 278 LEU A C 1
ATOM 2107 O O . LEU A 1 278 ? 14.104 -8.685 -14.647 1.00 97.12 278 LEU A O 1
ATOM 2111 N N . GLU A 1 279 ? 13.852 -10.516 -15.900 1.00 96.06 279 GLU A N 1
ATOM 2112 C CA . GLU A 1 279 ? 13.150 -11.296 -14.877 1.00 96.06 279 GLU A CA 1
ATOM 2113 C C . GLU A 1 279 ? 14.026 -11.558 -13.642 1.00 96.06 279 GLU A C 1
ATOM 2115 O O . GLU A 1 279 ? 13.573 -11.364 -12.513 1.00 96.06 279 GLU A O 1
ATOM 2120 N N . ASN A 1 280 ? 15.312 -11.868 -13.831 1.00 97.44 280 ASN A N 1
ATOM 2121 C CA . ASN A 1 280 ? 16.280 -11.954 -12.733 1.00 97.44 280 ASN A CA 1
ATOM 2122 C C . ASN A 1 280 ? 16.384 -10.614 -11.976 1.00 97.44 280 ASN A C 1
ATOM 2124 O O . ASN A 1 280 ? 16.331 -10.577 -10.745 1.00 97.44 280 ASN A O 1
ATOM 2128 N N . ILE A 1 281 ? 16.470 -9.483 -12.692 1.00 97.19 281 ILE A N 1
ATOM 2129 C CA . ILE A 1 281 ? 16.461 -8.139 -12.083 1.00 97.19 281 ILE A CA 1
ATOM 2130 C C . ILE A 1 281 ? 15.164 -7.897 -11.293 1.00 97.19 281 ILE A C 1
ATOM 2132 O O . ILE A 1 281 ? 15.222 -7.357 -10.188 1.00 97.19 281 ILE A O 1
ATOM 2136 N N . MET A 1 282 ? 14.006 -8.305 -11.819 1.00 96.50 282 MET A N 1
ATOM 2137 C CA . MET A 1 282 ? 12.722 -8.189 -11.120 1.00 96.50 282 MET A CA 1
ATOM 2138 C C . MET A 1 282 ? 12.715 -8.993 -9.814 1.00 96.50 282 MET A C 1
ATOM 2140 O O . MET A 1 282 ? 12.301 -8.456 -8.783 1.00 96.50 282 MET A O 1
ATOM 2144 N N . ALA A 1 283 ? 13.246 -10.221 -9.832 1.00 95.81 283 ALA A N 1
ATOM 2145 C CA . ALA A 1 283 ? 13.391 -11.061 -8.643 1.00 95.81 283 ALA A CA 1
ATOM 2146 C C . ALA A 1 283 ? 14.227 -10.378 -7.558 1.00 95.81 283 ALA A C 1
ATOM 2148 O O . ALA A 1 283 ? 13.823 -10.322 -6.398 1.00 95.81 283 ALA A O 1
ATOM 2149 N N . TYR A 1 284 ? 15.346 -9.761 -7.939 1.00 96.25 284 TYR A N 1
ATOM 2150 C CA . TYR A 1 284 ? 16.152 -8.970 -7.014 1.00 96.25 284 TYR A CA 1
ATOM 2151 C C . TYR A 1 284 ? 15.393 -7.763 -6.443 1.00 96.25 284 TYR A C 1
ATOM 2153 O O . TYR A 1 284 ? 15.373 -7.540 -5.232 1.00 96.25 284 TYR A O 1
ATOM 2161 N N . VAL A 1 285 ? 14.759 -6.970 -7.310 1.00 95.44 285 VAL A N 1
ATOM 2162 C CA . VAL A 1 285 ? 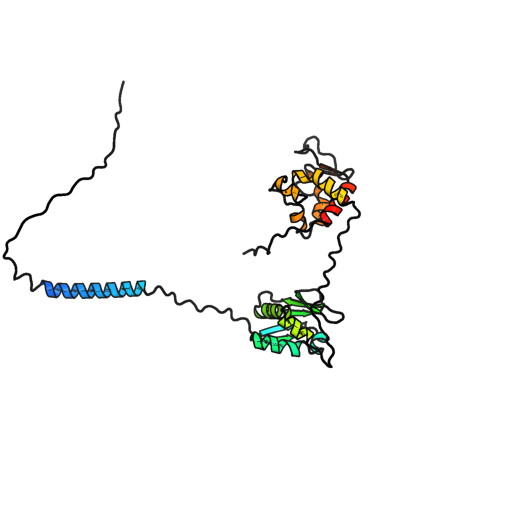14.069 -5.733 -6.919 1.00 95.44 285 VAL A CA 1
ATOM 2163 C C . VAL A 1 285 ? 12.886 -6.017 -5.989 1.00 95.44 285 VAL A C 1
ATOM 2165 O O . VAL A 1 285 ? 12.636 -5.235 -5.067 1.00 95.44 285 VAL A O 1
ATOM 2168 N N . ALA A 1 286 ? 12.190 -7.141 -6.172 1.00 93.62 286 ALA A N 1
ATOM 2169 C CA . ALA A 1 286 ? 11.102 -7.561 -5.294 1.00 93.62 286 ALA A CA 1
ATOM 2170 C C . ALA A 1 286 ? 11.561 -7.741 -3.835 1.00 93.62 286 ALA A C 1
ATOM 2172 O O . ALA A 1 286 ? 10.862 -7.287 -2.923 1.00 93.62 286 ALA A O 1
ATOM 2173 N N . LEU A 1 287 ? 12.766 -8.287 -3.626 1.00 92.44 287 LEU A N 1
ATOM 2174 C CA . LEU A 1 287 ? 13.368 -8.506 -2.304 1.00 92.44 287 LEU A CA 1
ATOM 2175 C C . LEU A 1 287 ? 13.877 -7.222 -1.631 1.00 92.44 287 LEU A C 1
ATOM 2177 O O . LEU A 1 287 ? 14.175 -7.223 -0.435 1.00 92.44 287 LEU A O 1
ATOM 2181 N N . LEU A 1 288 ? 13.993 -6.111 -2.366 1.00 90.81 288 LEU A N 1
ATOM 2182 C CA . LEU A 1 288 ? 14.441 -4.850 -1.785 1.00 90.81 288 LEU A CA 1
ATOM 2183 C C . LEU A 1 288 ? 13.379 -4.256 -0.859 1.00 90.81 288 LEU A C 1
ATOM 2185 O O . LEU A 1 288 ? 12.234 -4.024 -1.256 1.00 90.81 288 LEU A O 1
ATOM 2189 N N . ALA A 1 289 ? 13.806 -3.908 0.356 1.00 89.19 289 ALA A N 1
ATOM 2190 C CA . ALA A 1 289 ? 13.014 -3.087 1.257 1.00 89.19 289 ALA A CA 1
ATOM 2191 C C . ALA A 1 289 ? 12.795 -1.691 0.634 1.00 89.19 289 ALA A C 1
ATOM 2193 O O . ALA A 1 289 ? 13.768 -1.047 0.228 1.00 89.19 289 ALA A O 1
ATOM 2194 N N . PRO A 1 290 ? 11.550 -1.187 0.556 1.00 89.75 290 PRO A N 1
ATOM 2195 C CA . PRO A 1 290 ? 11.294 0.182 0.125 1.00 89.75 290 PRO A CA 1
ATOM 2196 C C . PRO A 1 290 ? 12.019 1.198 1.016 1.00 89.75 290 PRO A C 1
ATOM 2198 O O . PRO A 1 290 ? 12.180 0.985 2.218 1.00 89.75 290 PRO A O 1
ATOM 2201 N N . ALA A 1 291 ? 12.441 2.322 0.436 1.00 87.56 291 ALA A N 1
ATOM 2202 C CA . ALA A 1 291 ? 13.047 3.404 1.205 1.00 87.56 291 ALA A CA 1
ATOM 2203 C C . ALA A 1 291 ? 12.049 3.992 2.217 1.00 87.56 291 ALA A C 1
ATOM 2205 O O . ALA A 1 291 ? 10.892 4.243 1.879 1.00 87.56 291 ALA A O 1
ATOM 2206 N N . ASP A 1 292 ? 12.520 4.293 3.428 1.00 85.00 292 ASP A N 1
ATOM 2207 C CA . ASP A 1 292 ? 11.767 5.118 4.371 1.00 85.00 292 ASP A CA 1
ATOM 2208 C C . ASP A 1 292 ? 11.859 6.589 3.941 1.00 85.00 292 ASP A C 1
ATOM 2210 O O . ASP A 1 292 ? 12.909 7.227 4.050 1.00 85.00 292 ASP A O 1
ATOM 2214 N N . LEU A 1 293 ? 10.757 7.115 3.405 1.00 78.50 293 LEU A N 1
ATOM 2215 C CA . LEU A 1 293 ? 10.648 8.509 2.967 1.00 78.50 293 LEU A CA 1
ATOM 2216 C C . LEU A 1 293 ? 10.149 9.444 4.082 1.00 78.50 293 LEU A C 1
ATOM 2218 O O . LEU A 1 293 ? 9.985 10.642 3.845 1.00 78.50 293 LEU A O 1
ATOM 2222 N N . GLY A 1 294 ? 9.924 8.926 5.293 1.00 74.69 294 GLY A N 1
ATOM 2223 C CA . GLY A 1 294 ? 9.312 9.660 6.392 1.00 74.69 294 GLY A CA 1
ATOM 2224 C C . GLY A 1 294 ? 7.804 9.865 6.215 1.00 74.69 294 GLY A C 1
ATOM 2225 O O . GLY A 1 294 ? 7.156 9.284 5.343 1.00 74.69 294 GLY A O 1
ATOM 2226 N N . ALA A 1 295 ? 7.213 10.687 7.086 1.00 65.88 295 ALA A N 1
ATOM 2227 C CA . ALA A 1 295 ? 5.777 10.958 7.051 1.00 65.88 295 ALA A CA 1
ATOM 2228 C C . ALA A 1 295 ? 5.360 11.633 5.723 1.00 65.88 295 ALA A C 1
ATOM 2230 O O . ALA A 1 295 ? 6.100 12.492 5.231 1.00 65.88 295 ALA A O 1
ATOM 2231 N N . PRO A 1 296 ? 4.172 11.308 5.169 1.00 58.69 296 PRO A N 1
ATOM 2232 C CA . PRO A 1 296 ? 3.662 11.949 3.962 1.00 58.69 296 PRO A CA 1
ATOM 2233 C C . PRO A 1 296 ? 3.687 13.473 4.088 1.00 58.69 296 PRO A C 1
ATOM 2235 O O . PRO A 1 296 ? 3.236 14.030 5.091 1.00 58.69 296 PRO A O 1
ATOM 2238 N N . LEU A 1 297 ? 4.209 14.150 3.066 1.00 50.03 297 LEU A N 1
ATOM 2239 C CA . LEU A 1 297 ? 4.198 15.607 3.013 1.00 50.03 297 LEU A CA 1
ATOM 2240 C C . LEU A 1 297 ? 2.747 16.079 2.859 1.00 50.03 297 LEU A C 1
ATOM 2242 O O . LEU A 1 297 ? 2.122 15.831 1.828 1.00 50.03 297 LEU A O 1
ATOM 2246 N N . GLU A 1 298 ? 2.213 16.760 3.876 1.00 50.97 298 GLU A N 1
ATOM 2247 C CA . GLU A 1 298 ? 0.923 17.440 3.762 1.00 50.97 298 GLU A CA 1
ATOM 2248 C C . GLU A 1 298 ? 1.038 18.523 2.683 1.00 50.97 298 GLU A C 1
ATOM 2250 O O . GLU A 1 298 ? 1.737 19.528 2.851 1.00 50.97 298 GLU A O 1
ATOM 2255 N N . GLN A 1 299 ? 0.375 18.301 1.549 1.00 38.41 299 GLN A N 1
ATOM 2256 C CA . GLN A 1 299 ? 0.181 19.344 0.552 1.00 38.41 299 GLN A CA 1
ATOM 2257 C C . GLN A 1 299 ? -0.771 20.380 1.158 1.00 38.41 299 GLN A C 1
ATOM 2259 O O . GLN A 1 299 ? -1.935 20.076 1.415 1.00 38.41 299 GLN A O 1
ATOM 2264 N N . LYS A 1 300 ? -0.241 21.567 1.459 1.00 35.34 300 LYS A N 1
ATOM 2265 C CA . LYS A 1 300 ? -1.029 22.735 1.868 1.00 35.34 300 LYS A CA 1
ATOM 2266 C C . LYS A 1 300 ? -1.761 23.354 0.689 1.00 35.34 300 LYS A C 1
ATOM 2268 O O . LYS A 1 300 ? -1.160 23.386 -0.408 1.00 35.34 300 LYS A O 1
#

pLDDT: mean 77.91, std 22.07, range [31.69, 97.81]

InterPro domains:
  IPR009056 Cytochrome c-like domain [PS51007] (191-289)
  IPR036909 Cytochrome c-like domain superfamily [SSF46626] (187-292)